Protein AF-W7E675-F1 (afdb_monomer_lite)

Foldseek 3Di:
DDDDDPPPPDDPPPDPDDPVRVVLVCVLPDPPDDPVVSVVSVVVVVVVVVVVVLVVLLVLLQPDDLVVLVPDALVVLCVQLVLQLVLLLLLCVLLVDPDDLPPDDPSSNVSVVNNVQHDDLLVDDPLLLLVSQSCSNSVNHDGHPVSSVVSCVSNSVCSVSSVSSLVSNLVVLCVDPRNVSSHPDPPPPPPDPPPDPDPDDDDDDDDDDDDDDDDDDDDDDD

Secondary structure (DSSP, 8-state):
------------TT-SS-HHHHHHHHHHH-TTS-HHHHHHHHHHHHHHHHHHHHHHHHHHHHT--HHHHHHS-HHHHHHHHHHHHHHHHHHHHHHH----GGG--HHHHHHGGGTTT---GGGS-HHHHHHHHHHHHTT-----HHHHHHHHHHHGGGHHHHHHHHHHHHHHHTT-TTTGGG-S--------------------------------------

pLDDT: mean 76.68, std 21.58, range [29.78, 96.69]

Sequence (222 aa):
MTSASPSMNFDFSRSDESMLTWAIKIVLAAPDIPPESCTRIQSKLNSISDAHQFATDVKIIQNIPLITVMQAGAWQLWTRIKKPLSTWEHAFMNSQRNWSKQNLSRSAREAIQHAKTSFDVTQLPAEQLDFLFLLAYAEIGPCSLERFTGLYRKCSQHSTTGAEVRNQVERYLAKDKFLCRLQRNQTHTEKRREGEEMCTVNEKEDSGDCRKYCSFHAMYKE

Organism: Bipolaris victoriae (strain FI3) (NCBI:txid930091)

Radius of gyration: 26.55 Å; chains: 1; bounding box: 92×51×57 Å

Structure (mmCIF, N/CA/C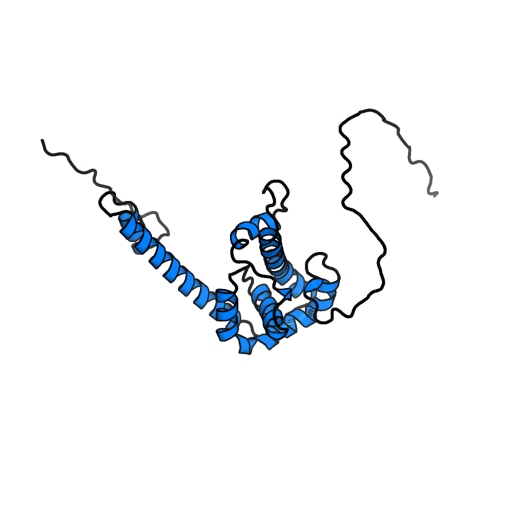/O backbone):
data_AF-W7E675-F1
#
_entry.id   AF-W7E675-F1
#
loop_
_atom_site.group_PDB
_atom_site.id
_atom_site.type_symbol
_atom_site.label_atom_id
_atom_site.label_alt_id
_atom_site.label_comp_id
_atom_site.label_asym_id
_atom_site.label_entity_id
_atom_site.label_seq_id
_atom_site.pdbx_PDB_ins_code
_atom_site.Cartn_x
_atom_site.Cartn_y
_atom_site.Cartn_z
_atom_site.occupancy
_atom_site.B_iso_or_equiv
_atom_site.auth_seq_id
_atom_site.auth_comp_id
_atom_site.auth_asym_id
_atom_site.auth_atom_id
_atom_site.pdbx_PDB_model_num
ATOM 1 N N . MET A 1 1 ? -37.730 33.391 37.002 1.00 36.75 1 MET A N 1
ATOM 2 C CA . MET A 1 1 ? -36.324 33.513 36.562 1.00 36.75 1 MET A CA 1
ATOM 3 C C . MET A 1 1 ? -36.149 32.641 35.331 1.00 36.75 1 MET A C 1
ATOM 5 O O . MET A 1 1 ? -36.139 31.428 35.457 1.00 36.75 1 MET A O 1
ATOM 9 N N . THR A 1 2 ? -36.133 33.240 34.145 1.00 38.78 2 THR A N 1
ATOM 10 C CA . THR A 1 2 ? -35.911 32.548 32.867 1.00 38.78 2 THR A CA 1
ATOM 11 C C . THR A 1 2 ? -34.417 32.557 32.566 1.00 38.78 2 THR A C 1
ATOM 13 O O . THR A 1 2 ? -33.859 33.611 32.265 1.00 38.78 2 THR A O 1
ATOM 16 N N . SER A 1 3 ? -33.753 31.407 32.692 1.00 43.78 3 SER A N 1
ATOM 17 C CA . SER A 1 3 ? -32.376 31.235 32.230 1.00 43.78 3 SER A CA 1
ATOM 18 C C . SER A 1 3 ? -32.377 31.213 30.703 1.00 43.78 3 SER A C 1
ATOM 20 O O . SER A 1 3 ? -32.881 30.267 30.099 1.00 43.78 3 SER A O 1
ATOM 22 N N . ALA A 1 4 ? -31.855 32.265 30.076 1.00 47.59 4 ALA A N 1
ATOM 23 C CA . ALA A 1 4 ? -31.609 32.260 28.643 1.00 47.59 4 ALA A CA 1
ATOM 24 C C . ALA A 1 4 ? -30.527 31.214 28.341 1.00 47.59 4 ALA A C 1
ATOM 26 O O . ALA A 1 4 ? -29.402 31.323 28.832 1.00 47.59 4 ALA A O 1
ATOM 27 N N . SER A 1 5 ? -30.878 30.191 27.562 1.00 47.47 5 SER A N 1
ATOM 28 C CA . SER A 1 5 ? -29.897 29.291 26.963 1.00 47.47 5 SER A CA 1
ATOM 29 C C . SER A 1 5 ? -28.925 30.120 26.117 1.00 47.47 5 SER A C 1
ATOM 31 O O . SER A 1 5 ? -29.378 31.002 25.381 1.00 47.47 5 SER A O 1
ATOM 33 N N . PRO A 1 6 ? -27.607 29.880 26.192 1.00 46.38 6 PRO A N 1
ATOM 34 C CA . PRO A 1 6 ? -26.663 30.586 25.340 1.00 46.38 6 PRO A CA 1
ATOM 35 C C . PRO A 1 6 ? -26.963 30.233 23.879 1.00 46.38 6 PRO A C 1
ATOM 37 O O . PRO A 1 6 ? -26.837 29.078 23.474 1.00 46.38 6 PRO A O 1
ATOM 40 N N . SER A 1 7 ? -27.389 31.217 23.083 1.00 48.41 7 SER A N 1
ATOM 41 C CA . SER A 1 7 ? -27.543 31.036 21.641 1.00 48.41 7 SER A CA 1
ATOM 42 C C . SER A 1 7 ? -26.150 30.909 21.025 1.00 48.41 7 SER A C 1
ATOM 44 O O . SER A 1 7 ? -25.431 31.902 20.894 1.00 48.41 7 SER A O 1
ATOM 46 N N . MET A 1 8 ? -25.745 29.693 20.660 1.00 52.03 8 MET A N 1
ATOM 47 C CA . MET A 1 8 ? -24.576 29.506 19.806 1.00 52.03 8 MET A CA 1
ATOM 48 C C . MET A 1 8 ? -24.933 29.985 18.395 1.00 52.03 8 MET A C 1
ATOM 50 O O . MET A 1 8 ? -25.558 29.264 17.621 1.00 52.03 8 MET A O 1
ATOM 54 N N . ASN A 1 9 ? -24.562 31.224 18.068 1.00 53.00 9 ASN A N 1
ATOM 55 C CA . ASN A 1 9 ? -24.576 31.701 16.689 1.00 53.00 9 ASN A CA 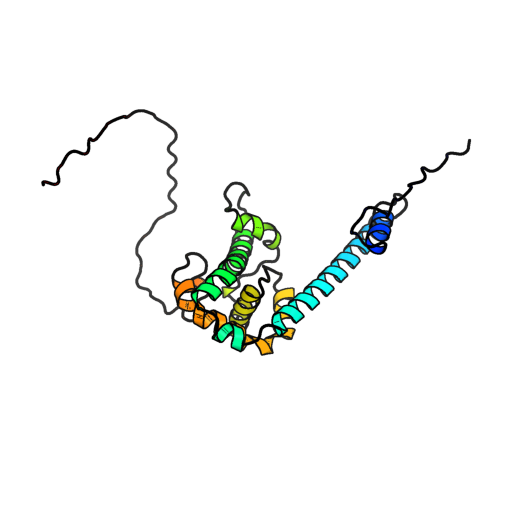1
ATOM 56 C C . ASN A 1 9 ? -23.412 31.038 15.947 1.00 53.00 9 ASN A C 1
ATOM 58 O O . ASN A 1 9 ? -22.256 31.414 16.131 1.00 53.00 9 ASN A O 1
ATOM 62 N N . PHE A 1 10 ? -23.723 30.029 15.136 1.00 55.91 10 PHE A N 1
ATOM 63 C CA . PHE A 1 10 ? -22.754 29.406 14.243 1.00 55.91 10 PHE A CA 1
ATOM 64 C C . PHE A 1 10 ? -22.619 30.262 12.981 1.00 55.91 10 PHE A C 1
ATOM 66 O O . PHE A 1 10 ? -23.540 30.349 12.172 1.00 55.91 10 PHE A O 1
ATOM 73 N N . ASP A 1 11 ? -21.474 30.928 12.837 1.00 55.81 11 ASP A N 1
ATOM 74 C CA . ASP A 1 11 ? -21.115 31.653 11.620 1.00 55.81 11 ASP A CA 1
ATOM 75 C C . ASP A 1 11 ? -20.509 30.677 10.598 1.00 55.81 11 ASP A C 1
ATOM 77 O O . ASP A 1 11 ? -19.367 30.233 10.727 1.00 55.81 11 ASP A O 1
ATOM 81 N N . PHE A 1 12 ? -21.301 30.326 9.583 1.00 55.06 12 PHE A N 1
ATOM 82 C CA . PHE A 1 12 ? -20.921 29.397 8.514 1.00 55.06 12 PHE A CA 1
ATOM 83 C C . PHE A 1 12 ? -20.158 30.067 7.361 1.00 55.06 12 PHE A C 1
ATOM 85 O O . PHE A 1 12 ? -19.797 29.398 6.397 1.00 55.06 12 PHE A O 1
ATOM 92 N N . SER A 1 13 ? -19.907 31.379 7.422 1.00 57.78 13 SER A N 1
ATOM 93 C CA . SER A 1 13 ? -19.378 32.142 6.282 1.00 57.78 13 SER A CA 1
ATOM 94 C C . SER A 1 13 ? -17.865 32.005 6.054 1.00 57.78 13 SER A C 1
ATOM 96 O O . SER A 1 13 ? -17.356 32.503 5.052 1.00 57.78 13 SER A O 1
ATOM 98 N N . ARG A 1 14 ? -17.133 31.340 6.963 1.00 52.31 14 ARG A N 1
ATOM 99 C CA . ARG A 1 14 ? -15.653 31.304 6.973 1.00 52.31 14 ARG A CA 1
ATOM 100 C C . ARG A 1 14 ? -15.016 29.909 7.027 1.00 52.31 14 ARG A C 1
ATOM 102 O O . ARG A 1 14 ? -13.816 29.811 7.264 1.00 52.31 14 ARG A O 1
ATOM 109 N N . SER A 1 15 ? -15.787 28.837 6.853 1.00 55.41 15 SER A N 1
ATOM 110 C CA . SER A 1 15 ? -15.285 27.465 6.992 1.00 55.41 15 SER A CA 1
ATOM 111 C C . SER A 1 15 ? -15.307 26.717 5.660 1.00 55.41 15 SER A C 1
ATOM 113 O O . SER A 1 15 ? -16.358 26.608 5.040 1.00 55.41 15 SER A O 1
ATOM 115 N N . ASP A 1 16 ? -14.168 26.133 5.272 1.00 57.81 16 ASP A N 1
ATOM 116 C CA . ASP A 1 16 ? -14.063 25.196 4.136 1.00 57.81 16 ASP A CA 1
ATOM 117 C C . ASP A 1 16 ? -14.750 23.838 4.415 1.00 57.81 16 ASP A C 1
ATOM 119 O O . ASP A 1 16 ? -14.723 22.922 3.591 1.00 57.81 16 ASP A O 1
ATOM 123 N N . GLU A 1 17 ? -15.351 23.664 5.596 1.00 62.38 17 GLU A N 1
ATOM 124 C CA . GLU A 1 17 ? -16.027 22.432 5.981 1.00 62.38 17 GLU A CA 1
ATOM 125 C C . GLU A 1 17 ? -17.499 22.442 5.559 1.00 62.38 17 GLU A C 1
ATOM 127 O O . GLU A 1 17 ? -18.222 23.422 5.732 1.00 62.38 17 GLU A O 1
ATOM 132 N N . SER A 1 18 ? -17.980 21.305 5.049 1.00 76.25 18 SER A N 1
ATOM 133 C CA . SER A 1 18 ? -19.379 21.165 4.638 1.00 76.25 18 SER A CA 1
ATOM 134 C C . SER A 1 18 ? -20.359 21.416 5.799 1.00 76.25 18 SER A C 1
ATOM 136 O O . SER A 1 18 ? -20.069 21.079 6.951 1.00 76.25 18 SER A O 1
ATOM 138 N N . MET A 1 19 ? -21.568 21.914 5.498 1.00 75.75 19 MET A N 1
ATOM 139 C CA . MET A 1 19 ? -22.663 22.039 6.483 1.00 75.75 19 MET A CA 1
ATOM 140 C C . MET A 1 19 ? -22.917 20.734 7.253 1.00 75.75 19 MET A C 1
ATOM 142 O O . MET A 1 19 ? -23.245 20.763 8.437 1.00 75.75 19 MET A O 1
ATOM 146 N N . LEU A 1 20 ? -22.739 19.586 6.594 1.00 75.38 20 LEU A N 1
ATOM 147 C CA . LEU A 1 20 ? -22.888 18.272 7.212 1.00 75.38 20 LEU A CA 1
ATOM 148 C C . LEU A 1 20 ? -21.793 18.007 8.258 1.00 75.38 20 LEU A C 1
ATOM 150 O O . LEU A 1 20 ? -22.098 17.529 9.349 1.00 75.38 20 LEU A O 1
ATOM 154 N N . THR A 1 21 ? -20.539 18.362 7.959 1.00 78.06 21 THR A N 1
ATOM 155 C CA . THR A 1 21 ? -19.408 18.264 8.899 1.00 78.06 21 THR A CA 1
ATOM 156 C C . THR A 1 21 ? -19.672 19.093 10.154 1.00 78.06 21 THR A C 1
ATOM 158 O O . THR A 1 21 ? -19.464 18.616 11.269 1.00 78.06 21 THR A O 1
ATOM 161 N N . TRP A 1 22 ? -20.191 20.309 9.983 1.00 76.56 22 TRP A N 1
ATOM 162 C CA . TRP A 1 22 ? -20.572 21.174 11.096 1.00 76.56 22 TRP A CA 1
ATOM 163 C C . TRP A 1 22 ? -21.718 20.607 11.924 1.00 76.56 22 TRP A C 1
ATOM 165 O O . TRP A 1 22 ? -21.598 20.522 13.144 1.00 76.56 22 TRP A O 1
ATOM 175 N N . ALA A 1 23 ? -22.801 20.172 11.280 1.00 78.69 23 ALA A N 1
ATOM 176 C CA . ALA A 1 23 ? -23.942 19.580 11.972 1.00 78.69 23 ALA A CA 1
ATOM 177 C C . ALA A 1 23 ? -23.518 18.373 12.825 1.00 78.69 23 ALA A C 1
ATOM 179 O O . ALA A 1 23 ? -23.920 18.252 13.979 1.00 78.69 23 ALA A O 1
ATOM 180 N N . ILE A 1 24 ? -22.632 17.528 12.293 1.00 80.38 24 ILE A N 1
ATOM 181 C CA . ILE A 1 24 ? -22.043 16.404 13.024 1.00 80.38 24 ILE A CA 1
ATOM 182 C C . ILE A 1 24 ? -21.248 16.884 14.241 1.00 80.38 24 ILE A C 1
ATOM 184 O O . ILE A 1 24 ? -21.443 16.356 15.333 1.00 80.38 24 ILE A O 1
ATOM 188 N N . LYS A 1 25 ? -20.369 17.881 14.085 1.00 79.19 25 LYS A N 1
ATOM 189 C CA . LYS A 1 25 ? -19.573 18.418 15.202 1.00 79.19 25 LYS A CA 1
ATOM 190 C C . LYS A 1 25 ? -20.454 18.994 16.309 1.00 79.19 25 LYS A C 1
ATOM 192 O O . LYS A 1 25 ? -20.163 18.774 17.478 1.00 79.19 25 LYS A O 1
ATOM 197 N N . ILE A 1 26 ? -21.538 19.679 15.946 1.00 80.06 26 ILE A N 1
ATOM 198 C CA . ILE A 1 26 ? -22.507 20.239 16.897 1.00 80.06 26 ILE A CA 1
ATOM 199 C C . ILE A 1 26 ? -23.208 19.120 17.668 1.00 80.06 26 ILE A C 1
ATOM 201 O O . ILE A 1 26 ? -23.268 19.173 18.892 1.00 80.06 26 ILE A O 1
ATOM 205 N N . VAL A 1 27 ? -23.681 18.083 16.971 1.00 81.44 27 VAL A N 1
ATOM 206 C CA . VAL A 1 27 ? -24.299 16.906 17.601 1.00 81.44 27 VAL A CA 1
ATOM 207 C C . VAL A 1 27 ? -23.308 16.215 18.542 1.00 81.44 27 VAL A C 1
ATOM 209 O O . VAL A 1 27 ? -23.651 15.904 19.674 1.00 81.44 27 VAL A O 1
ATOM 212 N N . LEU A 1 28 ? -22.057 16.024 18.128 1.00 78.50 28 LEU A N 1
ATOM 213 C CA . LEU A 1 28 ? -21.041 15.379 18.966 1.00 78.50 28 LEU A CA 1
ATOM 214 C C . LEU A 1 28 ? -20.613 16.223 20.179 1.00 78.50 28 LEU A C 1
ATOM 216 O O . LEU A 1 28 ? -20.128 15.660 21.158 1.00 78.50 28 LEU A O 1
ATOM 220 N N . ALA A 1 29 ? -20.782 17.545 20.120 1.00 78.56 29 ALA A N 1
ATOM 221 C CA . ALA A 1 29 ? -20.473 18.475 21.205 1.00 78.56 29 ALA A CA 1
ATOM 222 C C . ALA A 1 29 ? -21.677 18.781 22.116 1.00 78.56 29 ALA A C 1
ATOM 224 O O . ALA A 1 29 ? -21.516 19.487 23.113 1.00 78.56 29 ALA A O 1
ATOM 225 N N . ALA A 1 30 ? -22.874 18.286 21.784 1.00 82.19 30 ALA A N 1
ATOM 226 C CA . ALA A 1 30 ? -24.080 18.557 22.552 1.00 82.19 30 ALA A CA 1
ATOM 227 C C . ALA A 1 30 ? -24.031 17.831 23.914 1.00 82.19 30 ALA A C 1
ATOM 229 O O . ALA A 1 30 ? -23.882 16.607 23.945 1.00 82.19 30 ALA A O 1
ATOM 230 N N . PRO A 1 31 ? -24.191 18.549 25.043 1.00 78.81 31 PRO A N 1
ATOM 231 C CA . PRO A 1 31 ? -24.081 17.970 26.385 1.00 78.81 31 PRO A CA 1
ATOM 232 C C . PRO A 1 31 ? -25.225 17.004 26.724 1.00 78.81 31 PRO A C 1
ATOM 234 O O . PRO A 1 31 ? -25.075 16.157 27.601 1.00 78.81 31 PRO A O 1
ATOM 237 N N . ASP A 1 32 ? -26.348 17.112 26.014 1.00 85.38 32 ASP A N 1
ATOM 238 C CA . ASP A 1 32 ? -27.567 16.340 26.272 1.00 85.38 32 ASP A CA 1
ATOM 239 C C . ASP A 1 32 ? -27.559 14.959 25.594 1.00 85.38 32 ASP A C 1
ATOM 241 O O . ASP A 1 32 ? -28.456 14.143 25.817 1.00 85.38 32 ASP A O 1
ATOM 245 N N . ILE A 1 33 ? -26.565 14.677 24.743 1.00 78.38 33 ILE A N 1
ATOM 246 C CA . ILE A 1 33 ? -26.464 13.402 24.031 1.00 78.38 33 ILE A CA 1
ATOM 247 C C . ILE A 1 33 ? -25.616 12.422 24.851 1.00 78.38 33 ILE A C 1
ATOM 249 O O . ILE A 1 33 ? -24.479 12.738 25.207 1.00 78.38 33 ILE A O 1
ATOM 253 N N . PRO A 1 34 ? -26.117 11.199 25.119 1.00 86.69 34 PRO A N 1
ATOM 254 C CA . PRO A 1 34 ? -25.350 10.195 25.842 1.00 86.69 34 PRO A CA 1
ATOM 255 C C . PRO A 1 34 ? -24.000 9.901 25.161 1.00 86.69 34 PRO A C 1
ATOM 257 O O . PRO A 1 34 ? -23.969 9.702 23.940 1.00 86.69 34 PRO A O 1
ATOM 260 N N . PRO A 1 35 ? -22.896 9.764 25.921 1.00 84.31 35 PRO A N 1
ATOM 261 C CA . PRO A 1 35 ? -21.567 9.479 25.368 1.00 84.31 35 PRO A CA 1
ATOM 262 C C . PRO A 1 35 ? -21.515 8.234 24.471 1.00 84.31 35 PRO A C 1
ATOM 264 O O . PRO A 1 35 ? -20.771 8.191 23.488 1.00 84.31 35 PRO A O 1
ATOM 267 N N . GLU A 1 36 ? -22.334 7.224 24.768 1.00 87.69 36 GLU A N 1
ATOM 268 C CA . GLU A 1 36 ? -22.462 6.016 23.948 1.00 87.69 36 GLU A CA 1
ATOM 269 C C . GLU A 1 36 ? -22.996 6.321 22.542 1.00 87.69 36 GLU A C 1
ATOM 271 O O . GLU A 1 36 ? -22.486 5.790 21.553 1.00 87.69 36 GLU A O 1
ATOM 276 N N . SER A 1 37 ? -23.983 7.213 22.434 1.00 86.19 37 SER A N 1
ATOM 277 C CA . SER A 1 37 ? -24.547 7.654 21.156 1.00 86.19 37 SER A CA 1
ATOM 278 C C . SER A 1 37 ? -23.519 8.443 20.348 1.00 86.19 37 SER A C 1
ATOM 280 O O . SER A 1 37 ? -23.331 8.151 19.166 1.00 86.19 37 SER A O 1
ATOM 282 N N . CYS A 1 38 ? -22.780 9.360 20.983 1.00 83.81 38 CYS A N 1
ATOM 283 C CA . CYS A 1 38 ? -21.680 10.084 20.334 1.00 83.81 38 CYS A CA 1
ATOM 284 C C . CYS A 1 38 ? -20.591 9.127 19.828 1.00 83.81 38 CYS A C 1
ATOM 286 O O . CYS A 1 38 ? -20.138 9.244 18.689 1.00 83.81 38 CYS A O 1
ATOM 288 N N . THR A 1 39 ? -20.227 8.119 20.625 1.00 86.44 39 THR A N 1
ATOM 289 C CA . THR A 1 39 ? -19.236 7.099 20.243 1.00 86.44 39 THR A CA 1
ATOM 290 C C . THR A 1 39 ? -19.707 6.273 19.043 1.00 86.44 39 THR A C 1
ATOM 292 O O . THR A 1 39 ? -18.931 6.024 18.118 1.00 86.44 39 THR A O 1
ATOM 295 N N . ARG A 1 40 ? -20.987 5.878 19.004 1.00 88.06 40 ARG A N 1
ATOM 296 C CA . ARG A 1 40 ? -21.579 5.154 17.864 1.00 88.06 40 ARG A CA 1
ATOM 297 C C . ARG A 1 40 ? -21.600 6.000 16.594 1.00 88.06 40 ARG A C 1
ATOM 299 O O . ARG A 1 40 ? -21.250 5.488 15.531 1.00 88.06 40 ARG A O 1
ATOM 306 N N . ILE A 1 41 ? -21.970 7.277 16.696 1.00 86.31 41 ILE A N 1
ATOM 307 C CA . ILE A 1 41 ? -21.947 8.213 15.563 1.00 86.31 41 ILE A CA 1
ATOM 308 C C . ILE A 1 41 ? -20.516 8.353 15.039 1.00 86.31 41 ILE A C 1
ATOM 310 O O . ILE A 1 41 ? -20.286 8.157 13.847 1.00 86.31 41 ILE A O 1
ATOM 314 N N . GLN A 1 42 ? -19.541 8.589 15.920 1.00 86.25 42 GLN A N 1
ATOM 315 C CA . GLN A 1 42 ? -18.134 8.701 15.534 1.00 86.25 42 GLN A CA 1
ATOM 316 C C . GLN A 1 42 ? -17.617 7.417 14.871 1.00 86.25 42 GLN A C 1
ATOM 318 O O . GLN A 1 42 ? -16.960 7.473 13.834 1.00 86.25 42 GLN A O 1
ATOM 323 N N . SER A 1 43 ? -17.955 6.251 15.425 1.00 87.12 43 SER A N 1
ATOM 324 C CA . SER A 1 43 ? -17.608 4.954 14.839 1.00 87.12 43 SER A CA 1
ATOM 325 C C . SER A 1 43 ? -18.200 4.787 13.437 1.00 87.12 43 SER A C 1
ATOM 327 O O . SER A 1 43 ? -17.496 4.371 12.514 1.00 87.12 43 SER A O 1
ATOM 329 N N . LYS A 1 44 ? -19.467 5.175 13.235 1.00 88.62 44 LYS A N 1
ATOM 330 C CA . LYS A 1 44 ? -20.116 5.100 11.923 1.00 88.62 44 LYS A CA 1
ATOM 331 C C . LYS A 1 44 ? -19.478 6.050 10.910 1.00 88.62 44 LYS A C 1
ATOM 333 O O . LYS A 1 44 ? -19.294 5.658 9.759 1.00 88.62 44 LYS A O 1
ATOM 338 N N . LEU A 1 45 ? -19.115 7.259 11.329 1.00 87.44 45 LEU A N 1
ATOM 339 C CA . LEU A 1 45 ? -18.422 8.232 10.483 1.00 87.44 45 LEU A CA 1
ATOM 340 C C . LEU A 1 45 ? -17.037 7.741 10.070 1.00 87.44 45 LEU A C 1
ATOM 342 O O . LEU A 1 45 ? -16.703 7.808 8.890 1.00 87.44 45 LEU A O 1
ATOM 346 N N . ASN A 1 46 ? -16.274 7.176 11.007 1.00 87.38 46 ASN A N 1
ATOM 347 C CA . ASN A 1 46 ? -14.984 6.562 10.704 1.00 87.38 46 ASN A CA 1
ATOM 348 C C . ASN A 1 46 ? -15.155 5.421 9.688 1.00 87.38 46 ASN A C 1
ATOM 350 O O . ASN A 1 46 ? -14.457 5.397 8.684 1.00 87.38 46 ASN A O 1
ATOM 354 N N . SER A 1 47 ? -16.158 4.553 9.871 1.00 88.25 47 SER A N 1
ATOM 355 C CA . SER A 1 47 ? -16.465 3.468 8.926 1.00 88.25 47 SER A CA 1
ATOM 356 C C . SER A 1 47 ? -16.807 3.970 7.515 1.00 88.25 47 SER A C 1
ATOM 358 O O . SER A 1 47 ? -16.377 3.370 6.529 1.00 88.25 47 SER A O 1
ATOM 360 N N . ILE A 1 48 ? -17.561 5.067 7.396 1.00 87.44 48 ILE A N 1
ATOM 361 C CA . ILE A 1 48 ? -17.881 5.687 6.100 1.00 87.44 48 ILE A CA 1
ATOM 362 C C . ILE A 1 48 ? -16.618 6.279 5.463 1.00 87.44 48 ILE A C 1
ATOM 364 O O . ILE A 1 48 ? -16.370 6.061 4.277 1.00 87.44 48 ILE A O 1
ATOM 368 N N . SER A 1 49 ? -15.808 6.988 6.250 1.00 88.38 49 SER A N 1
ATOM 369 C CA . SER A 1 49 ? -14.528 7.548 5.805 1.00 88.38 49 SER A CA 1
ATOM 370 C C . SER A 1 49 ? -13.590 6.454 5.287 1.00 88.38 49 SER A C 1
ATOM 372 O O . SER A 1 49 ? -13.073 6.552 4.173 1.00 88.38 49 SER A O 1
ATOM 374 N N . ASP A 1 50 ? -13.456 5.355 6.032 1.00 87.69 50 ASP A N 1
ATOM 375 C CA . ASP A 1 50 ? -12.641 4.202 5.648 1.00 87.69 50 ASP A CA 1
ATOM 376 C C . ASP A 1 50 ? -13.134 3.566 4.342 1.00 87.69 50 ASP A C 1
ATOM 378 O O . ASP A 1 50 ? -12.326 3.236 3.471 1.00 87.69 50 ASP A O 1
ATOM 382 N N . ALA A 1 51 ? -14.453 3.440 4.162 1.00 89.38 51 ALA A N 1
ATOM 383 C CA . ALA A 1 51 ? -15.044 2.917 2.931 1.00 89.38 51 ALA A CA 1
ATOM 384 C C . ALA A 1 51 ? -14.788 3.835 1.723 1.00 89.38 51 ALA A C 1
ATOM 386 O O . ALA A 1 51 ? -14.473 3.346 0.634 1.00 89.38 51 ALA A O 1
ATOM 387 N N . HIS A 1 52 ? -14.885 5.155 1.905 1.00 89.69 52 HIS A N 1
ATOM 388 C CA . HIS A 1 52 ? -14.555 6.124 0.861 1.00 89.69 52 HIS A CA 1
ATOM 389 C C . HIS A 1 52 ? -13.075 6.084 0.498 1.00 89.69 52 HIS A C 1
ATOM 391 O O . HIS A 1 52 ? -12.753 6.021 -0.688 1.00 89.69 52 HIS A O 1
ATOM 397 N N . GLN A 1 53 ? -12.181 6.063 1.488 1.00 91.00 53 GLN A N 1
ATOM 398 C CA . GLN A 1 53 ? -10.749 5.957 1.229 1.00 91.00 53 GLN A CA 1
ATOM 399 C C . GLN A 1 53 ? -10.427 4.653 0.496 1.00 91.00 53 GLN A C 1
ATOM 401 O O . GLN A 1 53 ? -9.708 4.671 -0.496 1.00 91.00 53 GLN A O 1
ATOM 406 N N . PHE A 1 54 ? -11.013 3.534 0.920 1.00 93.25 54 PHE A N 1
ATOM 407 C CA . PHE A 1 54 ? -10.837 2.251 0.249 1.00 93.25 54 PHE A CA 1
ATOM 408 C C . PHE A 1 54 ? -11.308 2.293 -1.214 1.00 93.25 54 PHE A C 1
ATOM 410 O O . PHE A 1 54 ? -10.626 1.786 -2.102 1.00 93.25 54 PHE A O 1
ATOM 417 N N . ALA A 1 55 ? -12.454 2.917 -1.498 1.00 93.75 55 ALA A N 1
ATOM 418 C CA . ALA A 1 55 ? -12.937 3.087 -2.868 1.00 93.75 55 ALA A CA 1
ATOM 419 C C . ALA A 1 55 ? -12.010 3.983 -3.709 1.00 93.75 55 ALA A C 1
ATOM 421 O O . ALA A 1 55 ? -11.796 3.706 -4.891 1.00 93.75 55 ALA A O 1
ATOM 422 N N . THR A 1 56 ? -11.451 5.033 -3.109 1.00 95.25 56 THR A N 1
ATOM 423 C CA . THR A 1 56 ? -10.465 5.916 -3.746 1.00 95.25 56 THR A CA 1
ATOM 424 C C . THR A 1 56 ? -9.178 5.165 -4.072 1.00 95.25 56 THR A C 1
ATOM 426 O O . THR A 1 56 ? -8.733 5.217 -5.216 1.00 95.25 56 THR A O 1
ATOM 429 N N . ASP A 1 57 ? -8.633 4.401 -3.125 1.00 95.50 57 ASP A N 1
ATOM 430 C CA . ASP A 1 57 ? -7.426 3.590 -3.323 1.00 95.50 57 ASP A CA 1
ATOM 431 C C . ASP A 1 57 ? -7.609 2.600 -4.480 1.00 95.50 57 ASP A C 1
ATOM 433 O O . ASP A 1 57 ? -6.757 2.504 -5.360 1.00 95.50 57 ASP A O 1
ATOM 437 N N . VAL A 1 58 ? -8.755 1.910 -4.530 1.00 96.19 58 VAL A N 1
ATOM 438 C CA . VAL A 1 58 ? -9.090 0.992 -5.631 1.00 96.19 58 VAL A CA 1
ATOM 439 C C . VAL A 1 58 ? -9.053 1.716 -6.976 1.00 96.19 58 VAL A C 1
ATOM 441 O O . VAL A 1 58 ? -8.419 1.226 -7.908 1.00 96.19 58 VAL A O 1
ATOM 444 N N . LYS A 1 59 ? -9.678 2.895 -7.078 1.00 95.81 59 LYS A N 1
ATOM 445 C CA . LYS A 1 59 ? -9.671 3.685 -8.318 1.00 95.81 59 LYS A CA 1
ATOM 446 C C . LYS A 1 59 ? -8.263 4.120 -8.712 1.00 95.81 59 LYS A C 1
ATOM 448 O O . LYS A 1 59 ? -7.915 4.021 -9.883 1.00 95.81 59 LYS A O 1
ATOM 453 N N . ILE A 1 60 ? -7.457 4.587 -7.757 1.00 95.25 60 ILE A N 1
ATOM 454 C CA . ILE A 1 60 ? -6.065 4.981 -8.011 1.00 95.25 60 ILE A CA 1
ATOM 455 C C . ILE A 1 60 ? -5.292 3.795 -8.588 1.00 95.25 60 ILE A C 1
ATOM 457 O O . ILE A 1 60 ? -4.660 3.940 -9.629 1.00 95.25 60 ILE A O 1
ATOM 461 N N . ILE A 1 61 ? -5.392 2.620 -7.959 1.00 95.19 61 ILE A N 1
ATOM 462 C CA . ILE A 1 61 ? -4.679 1.412 -8.389 1.00 95.19 61 ILE A CA 1
ATOM 463 C C . ILE A 1 61 ? -5.104 0.989 -9.800 1.00 95.19 61 ILE A C 1
ATOM 465 O O . ILE A 1 61 ? -4.255 0.723 -10.649 1.00 95.19 61 ILE A O 1
ATOM 469 N N . GLN A 1 62 ? -6.412 0.953 -10.061 1.00 93.56 62 GLN A N 1
ATOM 470 C CA . GLN A 1 62 ? -6.966 0.540 -11.354 1.00 93.56 62 GLN A CA 1
ATOM 471 C C . GLN A 1 62 ? -6.574 1.480 -12.500 1.00 93.56 62 GLN A C 1
ATOM 473 O O . GLN A 1 62 ? -6.463 1.046 -13.645 1.00 93.56 62 GLN A O 1
ATOM 478 N N . ASN A 1 63 ? -6.324 2.752 -12.189 1.00 93.69 63 ASN A N 1
ATOM 479 C CA . ASN A 1 63 ? -5.940 3.770 -13.159 1.00 93.69 63 ASN A CA 1
ATOM 480 C C . ASN A 1 63 ? -4.434 3.817 -13.449 1.00 93.69 63 ASN A C 1
ATOM 482 O O . ASN A 1 63 ? -4.015 4.690 -14.203 1.00 93.69 63 ASN A O 1
ATOM 486 N N . ILE A 1 64 ? -3.611 2.928 -12.878 1.00 93.44 64 ILE A N 1
ATOM 487 C CA . ILE A 1 64 ? -2.181 2.843 -13.207 1.00 93.44 64 ILE A CA 1
ATOM 488 C C . ILE A 1 64 ? -2.008 1.923 -14.421 1.00 93.44 64 ILE A C 1
ATOM 490 O O . ILE A 1 64 ? -2.120 0.698 -14.289 1.00 93.44 64 ILE A O 1
ATOM 494 N N . PRO A 1 65 ? -1.700 2.463 -15.612 1.00 91.44 65 PRO A N 1
ATOM 495 C CA . PRO A 1 65 ? -1.543 1.634 -16.789 1.00 91.44 65 PRO A CA 1
ATOM 496 C C . PRO A 1 65 ? -0.128 1.041 -16.821 1.00 91.44 65 PRO A C 1
ATOM 498 O O . PRO A 1 65 ? 0.864 1.725 -16.555 1.00 91.44 65 PRO A O 1
ATOM 501 N N . LEU A 1 66 ? -0.031 -0.234 -17.205 1.00 92.81 66 LEU A N 1
ATOM 502 C CA . LEU A 1 66 ? 1.242 -0.955 -17.306 1.00 92.81 66 LEU A CA 1
ATOM 503 C C . LEU A 1 66 ? 2.262 -0.211 -18.184 1.00 92.81 66 LEU A C 1
ATOM 505 O O . LEU A 1 66 ? 3.431 -0.106 -17.824 1.00 92.81 66 LEU A O 1
ATOM 509 N N . ILE A 1 67 ? 1.804 0.365 -19.299 1.00 92.44 67 ILE A N 1
ATOM 510 C CA . ILE A 1 67 ? 2.666 1.075 -20.251 1.00 92.44 67 ILE A CA 1
ATOM 511 C C . ILE A 1 67 ? 3.416 2.253 -19.613 1.00 92.44 67 ILE A C 1
ATOM 513 O O . ILE A 1 67 ? 4.586 2.465 -19.921 1.00 92.44 67 ILE A O 1
ATOM 517 N N . THR A 1 68 ? 2.792 2.973 -18.673 1.00 91.31 68 THR A N 1
ATOM 518 C CA . THR A 1 68 ? 3.437 4.094 -17.971 1.00 91.31 68 THR A CA 1
ATOM 519 C C . THR A 1 68 ? 4.571 3.608 -17.077 1.00 91.31 68 THR A C 1
ATOM 521 O O . THR A 1 68 ? 5.592 4.280 -16.967 1.00 91.31 68 THR A O 1
ATOM 524 N N . VAL A 1 69 ? 4.426 2.432 -16.462 1.00 92.50 69 VAL A N 1
ATOM 525 C CA . VAL A 1 69 ? 5.501 1.820 -15.671 1.00 92.50 69 VAL A CA 1
ATOM 526 C C . VAL A 1 69 ? 6.625 1.327 -16.580 1.00 92.50 69 VAL A C 1
ATOM 528 O O . VAL A 1 69 ? 7.787 1.605 -16.305 1.00 92.50 69 VAL A O 1
ATOM 531 N N . MET A 1 70 ? 6.297 0.661 -17.689 1.00 91.62 70 MET A N 1
ATOM 532 C CA . MET A 1 70 ? 7.294 0.166 -18.650 1.00 91.62 70 MET A CA 1
ATOM 533 C C . MET A 1 70 ? 8.150 1.287 -19.254 1.00 91.62 70 MET A C 1
ATOM 535 O O . MET A 1 70 ? 9.324 1.081 -19.544 1.00 91.62 70 MET A O 1
ATOM 539 N N . GLN A 1 71 ? 7.565 2.469 -19.451 1.00 92.81 71 GLN A N 1
ATOM 540 C CA . GLN A 1 71 ? 8.256 3.635 -20.008 1.00 92.81 71 GLN A CA 1
ATOM 541 C C . GLN A 1 71 ? 8.998 4.468 -18.954 1.00 92.81 71 GLN A C 1
ATOM 543 O O . GLN A 1 71 ? 9.818 5.316 -19.312 1.00 92.81 71 GLN A O 1
ATOM 548 N N . ALA A 1 72 ? 8.720 4.263 -17.665 1.00 91.44 72 ALA A N 1
ATOM 549 C CA . ALA A 1 72 ? 9.377 5.002 -16.599 1.00 91.44 72 ALA A CA 1
ATOM 550 C C . ALA A 1 72 ? 10.834 4.551 -16.434 1.00 91.44 72 ALA A C 1
ATOM 552 O O . ALA A 1 72 ? 11.168 3.374 -16.536 1.00 91.44 72 ALA A O 1
ATOM 553 N N . GLY A 1 73 ? 11.730 5.488 -16.122 1.00 91.44 73 GLY A N 1
ATOM 554 C CA . GLY A 1 73 ? 13.108 5.127 -15.805 1.00 91.44 73 GLY A CA 1
ATOM 555 C C . GLY A 1 73 ? 13.193 4.397 -14.462 1.00 91.44 73 GLY A C 1
ATOM 556 O O . GLY A 1 73 ? 12.646 4.869 -13.465 1.00 91.44 73 GLY A O 1
ATOM 557 N N . ALA A 1 74 ? 13.972 3.313 -14.385 1.00 94.44 74 ALA A N 1
ATOM 558 C CA . ALA A 1 74 ? 14.140 2.522 -13.157 1.00 94.44 74 ALA A CA 1
ATOM 559 C C . ALA A 1 74 ? 14.529 3.358 -11.917 1.00 94.44 74 ALA A C 1
ATOM 561 O O . ALA A 1 74 ? 14.083 3.080 -10.805 1.00 94.44 74 ALA A O 1
ATOM 562 N N . TRP A 1 75 ? 15.348 4.405 -12.091 1.00 94.06 75 TRP A N 1
ATOM 563 C CA . TRP A 1 75 ? 15.683 5.332 -11.002 1.00 94.06 75 TRP A CA 1
ATOM 564 C C . TRP A 1 75 ? 14.472 6.143 -10.524 1.00 94.06 75 TRP A C 1
ATOM 566 O O . TRP A 1 75 ? 14.271 6.283 -9.322 1.00 94.06 75 TRP A O 1
ATOM 576 N N . GLN A 1 76 ? 13.657 6.649 -11.452 1.00 94.88 76 GLN A N 1
ATOM 577 C CA . GLN A 1 76 ? 12.456 7.421 -11.128 1.00 94.88 76 GLN A CA 1
ATOM 578 C C . GLN A 1 76 ? 11.442 6.547 -10.384 1.00 94.88 76 GLN A C 1
ATOM 580 O O . GLN A 1 76 ? 10.933 6.952 -9.336 1.00 94.88 76 GLN A O 1
ATOM 585 N N . LEU A 1 77 ? 11.223 5.319 -10.870 1.00 95.50 77 LEU A N 1
ATOM 586 C CA . LEU A 1 77 ? 10.406 4.323 -10.176 1.00 95.50 77 LEU A CA 1
ATOM 587 C C . LEU A 1 77 ? 10.917 4.091 -8.758 1.00 95.50 77 LEU A C 1
ATOM 589 O O . LEU A 1 77 ? 10.149 4.210 -7.806 1.00 95.50 77 LEU A O 1
ATOM 593 N N . TRP A 1 78 ? 12.220 3.844 -8.605 1.00 96.69 78 TRP A N 1
ATOM 594 C CA . TRP A 1 78 ? 12.831 3.637 -7.298 1.00 96.69 78 TRP A CA 1
ATOM 595 C C . TRP A 1 78 ? 12.604 4.815 -6.348 1.00 96.69 78 TRP A C 1
ATOM 597 O O . TRP A 1 78 ? 12.154 4.614 -5.221 1.00 96.69 78 TRP A O 1
ATOM 607 N N . THR A 1 79 ? 12.859 6.050 -6.792 1.00 94.88 79 THR A N 1
ATOM 608 C CA . THR A 1 79 ? 12.664 7.241 -5.949 1.00 94.88 79 THR A CA 1
ATOM 609 C C . THR A 1 79 ? 11.221 7.412 -5.486 1.00 94.88 79 THR A C 1
ATOM 611 O O . THR A 1 79 ? 11.000 7.878 -4.369 1.00 94.88 79 THR A O 1
ATOM 614 N N . ARG A 1 80 ? 10.253 6.986 -6.304 1.00 94.50 80 ARG A N 1
ATOM 615 C CA . ARG A 1 80 ? 8.827 7.043 -5.982 1.00 94.50 80 ARG A CA 1
ATOM 616 C C . ARG A 1 80 ? 8.435 5.994 -4.944 1.00 94.50 80 ARG A C 1
ATOM 618 O O . ARG A 1 80 ? 7.804 6.323 -3.947 1.00 94.50 80 ARG A O 1
ATOM 625 N N . ILE A 1 81 ? 8.846 4.741 -5.140 1.00 95.81 81 ILE A N 1
ATOM 626 C CA . ILE A 1 81 ? 8.391 3.626 -4.295 1.00 95.81 81 ILE A CA 1
ATOM 627 C C . ILE A 1 81 ? 9.204 3.446 -3.011 1.00 95.81 81 ILE A C 1
ATOM 629 O O . ILE A 1 81 ? 8.713 2.832 -2.063 1.00 95.81 81 ILE A O 1
ATOM 633 N N . LYS A 1 82 ? 10.440 3.965 -2.954 1.00 94.81 82 LYS A N 1
ATOM 634 C CA . LYS A 1 82 ? 11.351 3.743 -1.824 1.00 94.81 82 LYS A CA 1
ATOM 635 C C . LYS A 1 82 ? 10.728 4.181 -0.505 1.00 94.81 82 LYS A C 1
ATOM 637 O O . LYS A 1 82 ? 10.725 3.408 0.448 1.00 94.81 82 LYS A O 1
ATOM 642 N N . LYS A 1 83 ? 10.210 5.414 -0.441 1.00 92.00 83 LYS A N 1
ATOM 643 C CA . LYS A 1 83 ? 9.639 5.954 0.799 1.00 92.00 83 LYS A CA 1
ATOM 644 C C . LYS A 1 83 ? 8.438 5.113 1.264 1.00 92.00 83 LYS A C 1
ATOM 646 O O . LYS A 1 83 ? 8.517 4.635 2.393 1.00 92.00 83 LYS A O 1
ATOM 651 N N . PRO A 1 84 ? 7.398 4.864 0.440 1.00 93.19 84 PRO A N 1
ATOM 652 C CA . PRO A 1 84 ? 6.290 3.991 0.824 1.00 93.19 84 PRO A CA 1
ATOM 653 C C . PRO A 1 84 ? 6.742 2.619 1.338 1.00 93.19 84 PRO A C 1
ATOM 655 O O . PRO A 1 84 ? 6.353 2.234 2.439 1.00 93.19 84 PRO A O 1
ATOM 658 N N . LEU A 1 85 ? 7.617 1.913 0.611 1.00 94.25 85 LEU A N 1
ATOM 659 C CA . LEU A 1 85 ? 8.114 0.593 1.025 1.00 94.25 85 LEU A CA 1
ATOM 660 C C . LEU A 1 85 ? 8.876 0.647 2.356 1.00 94.25 85 LEU A C 1
ATOM 662 O O . LEU A 1 85 ? 8.659 -0.190 3.230 1.00 94.25 85 LEU A O 1
ATOM 666 N N . SER A 1 86 ? 9.734 1.652 2.557 1.00 92.06 86 SER A N 1
ATOM 667 C CA . SER A 1 86 ? 10.423 1.841 3.839 1.00 92.06 86 SER A CA 1
ATOM 668 C C . SER A 1 86 ? 9.444 2.124 4.979 1.00 92.06 86 SER A C 1
ATOM 670 O O . SER A 1 86 ? 9.667 1.668 6.097 1.00 92.06 86 SER A O 1
ATOM 672 N N . THR A 1 87 ? 8.349 2.845 4.726 1.00 91.06 87 THR A N 1
ATOM 673 C CA . THR A 1 87 ? 7.309 3.090 5.735 1.00 91.06 87 THR A CA 1
ATOM 674 C C . THR A 1 87 ? 6.598 1.793 6.134 1.00 91.06 87 THR A C 1
ATOM 676 O O . THR A 1 87 ? 6.331 1.608 7.320 1.00 91.06 87 THR A O 1
ATOM 679 N N . TRP A 1 88 ? 6.348 0.877 5.191 1.00 92.00 88 TRP A N 1
ATOM 680 C CA . TRP A 1 88 ? 5.821 -0.468 5.478 1.00 92.00 88 TRP A CA 1
ATOM 681 C C . TRP A 1 88 ? 6.758 -1.270 6.386 1.00 92.00 88 TRP A C 1
ATOM 683 O O . TRP A 1 88 ? 6.331 -1.738 7.444 1.00 92.00 88 TRP A O 1
ATOM 693 N N . GLU A 1 89 ? 8.046 -1.346 6.045 1.00 90.38 89 GLU A N 1
ATOM 694 C CA . GLU A 1 89 ? 9.046 -2.029 6.877 1.00 90.38 89 GLU A CA 1
ATOM 695 C C . GLU A 1 89 ? 9.181 -1.393 8.265 1.00 90.38 89 GLU A C 1
ATOM 697 O O . GLU A 1 89 ? 9.193 -2.092 9.275 1.00 90.38 89 GLU A O 1
ATOM 702 N N . HIS A 1 90 ? 9.229 -0.061 8.355 1.00 89.12 90 HIS A N 1
ATOM 703 C CA . HIS A 1 90 ? 9.311 0.623 9.645 1.00 89.12 90 HIS A CA 1
ATOM 704 C C . HIS A 1 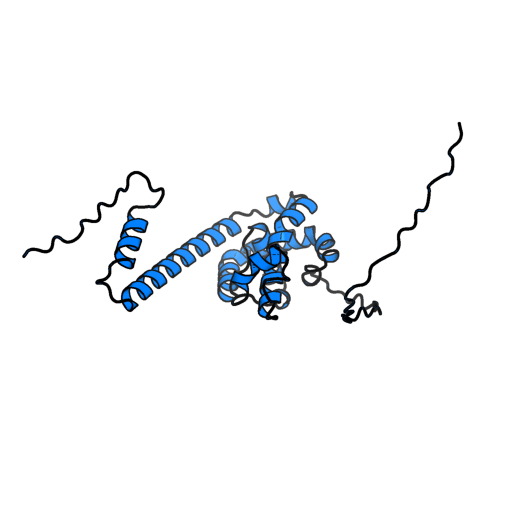90 ? 8.061 0.414 10.504 1.00 89.12 90 HIS A C 1
ATOM 706 O O . HIS A 1 90 ? 8.189 0.250 11.718 1.00 89.12 90 HIS A O 1
ATOM 712 N N . ALA A 1 91 ? 6.866 0.386 9.907 1.00 88.81 91 ALA A N 1
ATOM 713 C CA . ALA A 1 91 ? 5.636 0.084 10.632 1.00 88.81 91 ALA A CA 1
ATOM 714 C C . ALA A 1 91 ? 5.681 -1.332 11.224 1.00 88.81 91 ALA A C 1
ATOM 716 O O . ALA A 1 91 ? 5.273 -1.528 12.368 1.00 88.81 91 ALA A O 1
ATOM 717 N N . PHE A 1 92 ? 6.212 -2.310 10.485 1.00 89.25 92 PHE A N 1
ATOM 718 C CA . PHE A 1 92 ? 6.412 -3.668 10.992 1.00 89.25 92 PHE A CA 1
ATOM 719 C C . PHE A 1 92 ? 7.506 -3.743 12.068 1.00 89.25 92 PHE A C 1
ATOM 721 O O . PHE A 1 92 ? 7.288 -4.296 13.139 1.00 89.25 92 PHE A O 1
ATOM 728 N N . MET A 1 93 ? 8.667 -3.118 11.866 1.00 85.44 93 MET A N 1
ATOM 729 C CA . MET A 1 93 ? 9.733 -3.111 12.881 1.00 85.44 93 MET A CA 1
ATOM 730 C C . MET A 1 93 ? 9.285 -2.471 14.203 1.00 85.44 93 MET A C 1
ATOM 732 O O . MET A 1 93 ? 9.652 -2.953 15.275 1.00 85.44 93 MET A O 1
ATOM 736 N N . ASN A 1 94 ? 8.471 -1.415 14.135 1.00 84.75 94 ASN A N 1
ATOM 737 C CA . ASN A 1 94 ? 7.897 -0.764 15.312 1.00 84.75 94 ASN A CA 1
ATOM 738 C C . ASN A 1 94 ? 6.832 -1.620 16.017 1.00 84.75 94 ASN A C 1
ATOM 740 O O . ASN A 1 94 ? 6.570 -1.386 17.192 1.00 84.75 94 ASN A O 1
ATOM 744 N N . SER A 1 95 ? 6.204 -2.585 15.337 1.00 82.44 95 SER A N 1
ATOM 745 C CA . SER A 1 95 ? 5.267 -3.515 15.986 1.00 82.44 95 SER A CA 1
ATOM 746 C C . SER A 1 95 ? 5.998 -4.586 16.792 1.00 82.44 95 SER A C 1
ATOM 748 O O . SER A 1 95 ? 5.519 -5.012 17.838 1.00 82.44 95 SER A O 1
ATOM 750 N N . GLN A 1 96 ? 7.198 -4.958 16.340 1.00 79.31 96 GLN A N 1
ATOM 751 C CA . GLN A 1 96 ? 8.061 -5.941 16.995 1.00 79.31 96 GLN A CA 1
ATOM 752 C C . GLN A 1 96 ? 8.837 -5.372 18.187 1.00 79.31 96 GLN A C 1
ATOM 754 O O . GLN A 1 96 ? 9.339 -6.133 19.014 1.00 79.31 96 GLN A O 1
ATOM 759 N N . ARG A 1 97 ? 9.005 -4.046 18.279 1.00 72.25 97 ARG A N 1
ATOM 760 C CA . ARG A 1 97 ? 9.869 -3.435 19.293 1.00 72.25 97 ARG A CA 1
ATOM 761 C C . ARG A 1 97 ? 9.198 -2.258 20.001 1.00 72.25 97 ARG A C 1
ATOM 763 O O . ARG A 1 97 ? 8.774 -1.300 19.366 1.00 72.25 97 ARG A O 1
ATOM 770 N N . ASN A 1 98 ? 9.239 -2.261 21.335 1.00 63.91 98 ASN A N 1
ATOM 771 C CA . ASN A 1 98 ? 8.839 -1.125 22.177 1.00 63.91 98 ASN A CA 1
ATOM 772 C C . ASN A 1 98 ? 9.912 -0.018 22.161 1.00 63.91 98 ASN A C 1
ATOM 774 O O . ASN A 1 98 ? 10.560 0.246 23.172 1.00 63.91 98 ASN A O 1
ATOM 778 N N . TRP A 1 99 ? 10.173 0.600 21.007 1.00 60.50 99 TRP A N 1
ATOM 779 C CA . TRP A 1 99 ? 11.162 1.681 20.920 1.00 60.50 99 TRP A CA 1
ATOM 780 C C . TRP A 1 99 ? 10.602 2.959 21.538 1.00 60.50 99 TRP A C 1
ATOM 782 O O . TRP A 1 99 ? 9.504 3.404 21.196 1.00 60.50 99 TRP A O 1
ATOM 792 N N . SER A 1 100 ? 11.373 3.584 22.432 1.00 59.81 100 SER A N 1
ATOM 793 C CA . SER A 1 100 ? 11.067 4.938 22.881 1.00 59.81 100 SER A CA 1
ATOM 794 C C . SER A 1 100 ? 11.147 5.883 21.674 1.00 59.81 100 SER A C 1
ATOM 796 O O . SER A 1 100 ? 12.069 5.815 20.856 1.00 59.81 100 SER A O 1
ATOM 798 N N . LYS A 1 101 ? 10.163 6.783 21.535 1.00 60.94 101 LYS A N 1
ATOM 799 C CA . LYS A 1 101 ? 10.031 7.687 20.371 1.00 60.94 101 LYS A CA 1
ATOM 800 C C . LYS A 1 101 ? 11.258 8.582 20.124 1.00 60.94 101 LYS A C 1
ATOM 802 O O . LYS A 1 101 ? 11.357 9.189 19.060 1.00 60.94 101 LYS A O 1
ATOM 807 N N . GLN A 1 102 ? 12.159 8.676 21.102 1.00 58.22 102 GLN A N 1
ATOM 808 C CA . GLN A 1 102 ? 13.320 9.563 21.117 1.00 58.22 102 GLN A CA 1
ATOM 809 C C . GLN A 1 102 ? 14.462 9.091 20.199 1.00 58.22 102 GLN A C 1
ATOM 811 O O . GLN A 1 102 ? 15.177 9.936 19.675 1.00 58.22 102 GLN A O 1
ATOM 816 N N . ASN A 1 103 ? 14.566 7.788 19.900 1.00 63.88 103 ASN A N 1
ATOM 817 C CA . ASN A 1 103 ? 15.651 7.228 19.072 1.00 63.88 103 ASN A CA 1
ATOM 818 C C . ASN A 1 103 ? 15.222 6.864 17.638 1.00 63.88 103 ASN A C 1
ATOM 820 O O . ASN A 1 103 ? 15.938 6.164 16.921 1.00 63.88 103 ASN A O 1
ATOM 824 N N . LEU A 1 104 ? 14.039 7.310 17.204 1.00 68.38 104 LEU A N 1
ATOM 825 C CA . LEU A 1 104 ? 13.482 6.964 15.896 1.00 68.38 104 LEU A CA 1
ATOM 826 C C . LEU A 1 104 ? 13.787 8.034 14.840 1.00 68.38 104 LEU A C 1
ATOM 828 O O . LEU A 1 104 ? 13.564 9.236 15.037 1.00 68.38 104 LEU A O 1
ATOM 832 N N . SER A 1 105 ? 14.219 7.576 13.661 1.00 73.75 105 SER A N 1
ATOM 833 C CA . SER A 1 105 ? 14.340 8.426 12.474 1.00 73.75 105 SER A CA 1
ATOM 834 C C . SER A 1 105 ? 12.996 9.088 12.136 1.00 73.75 105 SER A C 1
ATOM 836 O O . SER A 1 105 ? 11.930 8.620 12.546 1.00 73.75 105 SER A O 1
ATOM 838 N N . ARG A 1 106 ? 13.015 10.190 11.373 1.00 76.31 106 ARG A N 1
ATOM 839 C CA . ARG A 1 106 ? 11.780 10.886 10.964 1.00 76.31 106 ARG A CA 1
ATOM 840 C C . ARG A 1 106 ? 10.792 9.937 10.271 1.00 76.31 106 ARG A C 1
ATOM 842 O O . ARG A 1 106 ? 9.633 9.886 10.664 1.00 76.31 106 ARG A O 1
ATOM 849 N N . SER A 1 107 ? 11.268 9.137 9.318 1.00 71.81 107 SER A N 1
ATOM 850 C CA . SER A 1 107 ? 10.443 8.156 8.602 1.00 71.81 107 SER A CA 1
ATOM 851 C C . SER A 1 107 ? 9.887 7.068 9.525 1.00 71.81 107 SER A C 1
ATOM 853 O O . SER A 1 107 ? 8.736 6.666 9.382 1.00 71.81 107 SER A O 1
ATOM 855 N N . ALA A 1 108 ? 10.671 6.621 10.513 1.00 70.38 108 ALA A N 1
ATOM 856 C CA . ALA A 1 108 ? 10.203 5.640 11.485 1.00 70.38 108 ALA A CA 1
ATOM 857 C C . ALA A 1 108 ? 9.131 6.217 12.421 1.00 70.38 108 ALA A C 1
ATOM 859 O O . ALA A 1 108 ? 8.214 5.492 12.796 1.00 70.38 108 ALA A O 1
ATOM 860 N N . ARG A 1 109 ? 9.200 7.517 12.752 1.00 76.00 109 ARG A N 1
ATOM 861 C CA . ARG A 1 109 ? 8.166 8.220 13.530 1.00 76.00 109 ARG A CA 1
ATOM 862 C C . ARG A 1 109 ? 6.843 8.338 12.778 1.00 76.00 109 ARG A C 1
ATOM 864 O O . ARG A 1 109 ? 5.801 8.089 13.375 1.00 76.00 109 ARG A O 1
ATOM 871 N N . GLU A 1 110 ? 6.891 8.656 11.483 1.00 79.44 110 GLU A N 1
ATOM 872 C CA . GLU A 1 110 ? 5.704 8.705 10.610 1.00 79.44 110 GLU A CA 1
ATOM 873 C C . GLU A 1 110 ? 4.991 7.335 10.550 1.00 79.44 110 GLU A C 1
ATOM 875 O O . GLU A 1 110 ? 3.766 7.268 10.507 1.00 79.44 110 GLU A O 1
ATOM 880 N N . ALA A 1 111 ? 5.742 6.232 10.640 1.00 80.44 111 ALA A N 1
ATOM 881 C CA . ALA A 1 111 ? 5.203 4.873 10.573 1.00 80.44 111 ALA A CA 1
ATOM 882 C C . ALA A 1 111 ? 4.595 4.341 11.891 1.00 80.44 111 ALA A C 1
ATOM 884 O O . ALA A 1 111 ? 3.901 3.324 11.869 1.00 80.44 111 ALA A O 1
ATOM 885 N N . ILE A 1 112 ? 4.821 4.996 13.042 1.00 84.12 112 ILE A N 1
ATOM 886 C CA . ILE A 1 112 ? 4.378 4.505 14.370 1.00 84.12 112 ILE A CA 1
ATOM 887 C C . ILE A 1 112 ? 2.866 4.298 14.428 1.00 84.12 112 ILE A C 1
ATOM 889 O O . ILE A 1 112 ? 2.397 3.330 15.023 1.00 84.12 112 ILE A O 1
ATOM 893 N N . GLN A 1 113 ? 2.097 5.197 13.811 1.00 83.19 113 GLN A N 1
ATOM 894 C CA . GLN A 1 113 ? 0.634 5.125 13.833 1.00 83.19 113 GLN A CA 1
ATOM 895 C C . GLN A 1 113 ? 0.093 3.829 13.208 1.00 83.19 113 GLN A C 1
ATOM 897 O O . GLN A 1 113 ? -0.990 3.378 13.569 1.00 83.19 113 GLN A O 1
ATOM 902 N N . HIS A 1 114 ? 0.873 3.197 12.328 1.00 85.44 114 HIS A N 1
ATOM 903 C CA . HIS A 1 114 ? 0.518 1.948 11.662 1.00 85.44 114 HIS A CA 1
ATOM 904 C C . HIS A 1 114 ? 1.108 0.709 12.346 1.00 85.44 114 HIS A C 1
ATOM 906 O O . HIS A 1 114 ? 0.826 -0.405 11.922 1.00 85.44 114 HIS A O 1
ATOM 912 N N . ALA A 1 115 ? 1.906 0.861 13.409 1.00 84.69 115 ALA A N 1
ATOM 913 C CA . ALA A 1 115 ? 2.600 -0.262 14.037 1.00 84.69 115 ALA A CA 1
ATOM 914 C C . ALA A 1 115 ? 1.640 -1.318 14.604 1.00 84.69 115 ALA A C 1
ATOM 916 O O . ALA A 1 115 ? 1.902 -2.507 14.515 1.00 84.69 115 ALA A O 1
ATOM 917 N N . LYS A 1 116 ? 0.489 -0.916 15.150 1.00 85.25 116 LYS A N 1
ATOM 918 C CA . LYS A 1 116 ? -0.480 -1.876 15.712 1.00 85.25 116 LYS A CA 1
ATOM 919 C C . LYS A 1 116 ? -1.164 -2.750 14.660 1.00 85.25 116 LYS A C 1
ATOM 921 O O . LYS A 1 116 ? -1.684 -3.804 15.002 1.00 85.25 116 LYS A O 1
ATOM 926 N N . THR A 1 117 ? -1.225 -2.283 13.418 1.00 86.06 117 THR A N 1
ATOM 927 C CA . THR A 1 117 ? -1.940 -2.948 12.323 1.00 86.06 117 THR A CA 1
ATOM 928 C C . THR A 1 117 ? -0.999 -3.472 11.243 1.00 86.06 117 THR A C 1
ATOM 930 O O . THR A 1 117 ? -1.465 -4.085 10.286 1.00 86.06 117 THR A O 1
ATOM 933 N N . SER A 1 118 ? 0.309 -3.255 11.386 1.00 89.00 118 SER A N 1
ATOM 934 C CA . SER A 1 118 ? 1.311 -3.732 10.444 1.00 89.00 118 SER A CA 1
ATOM 935 C C . SER A 1 118 ? 1.488 -5.247 10.532 1.00 89.00 118 SER A C 1
ATOM 937 O O . SER A 1 118 ? 1.193 -5.888 11.541 1.00 89.00 118 SER A O 1
ATOM 939 N N . PHE A 1 119 ? 1.987 -5.823 9.446 1.00 91.56 119 PHE A N 1
ATOM 940 C CA . PHE A 1 119 ? 2.266 -7.246 9.320 1.00 91.56 119 PHE A CA 1
ATOM 941 C C . PHE A 1 119 ? 3.574 -7.442 8.550 1.00 91.56 119 PHE A C 1
ATOM 943 O O . PHE A 1 119 ? 4.076 -6.513 7.913 1.00 91.56 119 PHE A O 1
ATOM 950 N N . ASP A 1 120 ? 4.139 -8.645 8.634 1.00 90.06 120 ASP A N 1
ATOM 951 C CA . ASP A 1 120 ? 5.382 -8.968 7.942 1.00 90.06 120 ASP A CA 1
ATOM 952 C C . ASP A 1 120 ? 5.130 -9.154 6.443 1.00 90.06 120 ASP A C 1
ATOM 954 O O . ASP A 1 120 ? 4.611 -10.181 6.006 1.00 90.06 120 ASP A O 1
ATOM 958 N N . VAL A 1 121 ? 5.521 -8.166 5.641 1.00 88.88 121 VAL A N 1
ATOM 959 C CA . VAL A 1 121 ? 5.316 -8.209 4.189 1.00 88.88 121 VAL A CA 1
ATOM 960 C C . VAL A 1 121 ? 6.175 -9.262 3.481 1.00 88.88 121 VAL A C 1
ATOM 962 O O . VAL A 1 121 ? 5.844 -9.647 2.363 1.00 88.88 121 VAL A O 1
ATOM 965 N N . THR A 1 122 ? 7.241 -9.783 4.105 1.00 86.06 122 THR A N 1
ATOM 966 C CA . THR A 1 122 ? 8.032 -10.871 3.490 1.00 86.06 122 THR A CA 1
ATOM 967 C C . THR A 1 122 ? 7.369 -12.235 3.557 1.00 86.06 122 THR A C 1
ATOM 969 O O . THR A 1 122 ? 7.770 -13.134 2.827 1.00 86.06 122 THR A O 1
ATOM 972 N N . GLN A 1 123 ? 6.346 -12.391 4.397 1.00 88.12 123 GLN A N 1
ATOM 973 C CA . GLN A 1 123 ? 5.569 -13.628 4.471 1.00 88.12 123 GLN A CA 1
ATOM 974 C C . GLN A 1 123 ? 4.479 -13.688 3.392 1.00 88.12 123 GLN A C 1
ATOM 976 O O . GLN A 1 123 ? 3.775 -14.690 3.274 1.00 88.12 123 GLN A O 1
ATOM 981 N N . LEU A 1 124 ? 4.328 -12.622 2.598 1.00 89.88 124 LEU A N 1
ATOM 982 C CA . LEU A 1 124 ? 3.380 -12.587 1.496 1.00 89.88 124 LEU A CA 1
ATOM 983 C C . LEU A 1 124 ? 3.823 -13.523 0.356 1.00 89.88 124 LEU A C 1
ATOM 985 O O . LEU A 1 124 ? 5.001 -13.536 -0.011 1.00 89.88 124 LEU A O 1
ATOM 989 N N . PRO A 1 125 ? 2.882 -14.242 -0.283 1.00 91.25 125 PRO A N 1
ATOM 990 C CA . PRO A 1 125 ? 3.137 -14.922 -1.548 1.00 91.25 125 PRO A CA 1
ATOM 991 C C . PRO A 1 125 ? 3.673 -13.957 -2.612 1.00 91.25 125 PRO A C 1
ATOM 993 O O . PRO A 1 125 ? 3.347 -12.769 -2.594 1.00 91.25 125 PRO A O 1
ATOM 996 N N . ALA A 1 126 ? 4.427 -14.474 -3.587 1.00 89.62 126 ALA A N 1
ATOM 997 C CA . ALA A 1 126 ? 5.084 -13.656 -4.610 1.00 89.62 126 ALA A CA 1
ATOM 998 C C . ALA A 1 126 ? 4.132 -12.669 -5.314 1.00 89.62 126 ALA A C 1
ATOM 1000 O O . ALA A 1 126 ? 4.474 -11.498 -5.443 1.00 89.62 126 ALA A O 1
ATOM 1001 N N . GLU A 1 127 ? 2.924 -13.105 -5.682 1.00 91.38 127 GLU A N 1
ATOM 1002 C CA . GLU A 1 127 ? 1.915 -12.254 -6.334 1.00 91.38 127 GLU A CA 1
ATOM 1003 C C . GLU A 1 127 ? 1.400 -11.122 -5.430 1.00 91.38 127 GLU A C 1
ATOM 1005 O O . GLU A 1 127 ? 1.173 -10.001 -5.883 1.00 91.38 127 GLU A O 1
ATOM 1010 N N . GLN A 1 128 ? 1.231 -11.394 -4.133 1.00 93.69 128 GLN A N 1
ATOM 1011 C CA . GLN A 1 128 ? 0.821 -10.379 -3.161 1.00 93.69 128 GLN A CA 1
ATOM 1012 C C . GLN A 1 128 ? 1.969 -9.413 -2.869 1.00 93.69 128 GLN A C 1
ATOM 1014 O O . GLN A 1 128 ? 1.752 -8.214 -2.704 1.00 93.69 128 GLN A O 1
ATOM 1019 N N . LEU A 1 129 ? 3.205 -9.907 -2.860 1.00 93.25 129 LEU A N 1
ATOM 1020 C CA . LEU A 1 129 ? 4.373 -9.051 -2.754 1.00 93.25 129 LEU A CA 1
ATOM 1021 C C . LEU A 1 129 ? 4.508 -8.156 -3.993 1.00 93.25 129 LEU A C 1
ATOM 1023 O O . LEU A 1 129 ? 4.754 -6.968 -3.845 1.00 93.25 129 LEU A O 1
ATOM 1027 N N . ASP A 1 130 ? 4.258 -8.660 -5.200 1.00 94.88 130 ASP A N 1
ATOM 1028 C CA . ASP A 1 130 ? 4.203 -7.833 -6.412 1.00 94.88 130 ASP A CA 1
ATOM 1029 C C . ASP A 1 130 ? 3.103 -6.763 -6.313 1.00 94.88 130 ASP A C 1
ATOM 1031 O O . ASP A 1 130 ? 3.318 -5.603 -6.671 1.00 94.88 130 ASP A O 1
ATOM 1035 N N . PHE A 1 131 ? 1.949 -7.102 -5.735 1.00 96.00 131 PHE A N 1
ATOM 1036 C CA . PHE A 1 131 ? 0.904 -6.123 -5.445 1.00 96.00 131 PHE A CA 1
ATOM 1037 C C . PHE A 1 131 ? 1.348 -5.037 -4.449 1.00 96.00 131 PHE A C 1
ATOM 1039 O O . PHE A 1 131 ? 0.985 -3.874 -4.622 1.00 96.00 131 PHE A O 1
ATOM 1046 N N . LEU A 1 132 ? 2.189 -5.352 -3.457 1.00 95.81 132 LEU A N 1
ATOM 1047 C CA . LEU A 1 132 ? 2.776 -4.341 -2.566 1.00 95.81 132 LEU A CA 1
ATOM 1048 C C . LEU A 1 132 ? 3.592 -3.294 -3.344 1.00 95.81 132 LEU A C 1
ATOM 1050 O O . LEU A 1 132 ? 3.529 -2.108 -3.019 1.00 95.81 132 LEU A O 1
ATOM 1054 N N . PHE A 1 133 ? 4.314 -3.695 -4.395 1.00 96.06 133 PHE A N 1
ATOM 1055 C CA . PHE A 1 133 ? 5.039 -2.754 -5.260 1.00 96.06 133 PHE A CA 1
ATOM 1056 C C . PHE A 1 133 ? 4.092 -1.837 -6.036 1.00 96.06 133 PHE A C 1
ATOM 1058 O O . PHE A 1 133 ? 4.388 -0.652 -6.205 1.00 96.06 133 PHE A O 1
ATOM 1065 N N . LEU A 1 134 ? 2.928 -2.347 -6.445 1.00 96.25 134 LEU A N 1
ATOM 1066 C CA . LEU A 1 134 ? 1.881 -1.525 -7.047 1.00 96.25 134 LEU A CA 1
ATOM 1067 C C . LEU A 1 134 ? 1.294 -0.522 -6.043 1.00 96.25 134 LEU A C 1
ATOM 1069 O O . LEU A 1 134 ? 1.140 0.650 -6.382 1.00 96.25 134 LEU A O 1
ATOM 1073 N N . LEU A 1 135 ? 1.026 -0.945 -4.801 1.00 96.19 135 LEU A N 1
ATOM 1074 C CA . LEU A 1 135 ? 0.574 -0.046 -3.730 1.00 96.19 135 LEU A CA 1
ATOM 1075 C C . LEU A 1 135 ? 1.600 1.056 -3.448 1.00 96.19 135 LEU A C 1
ATOM 1077 O O . LEU A 1 135 ? 1.238 2.225 -3.345 1.00 96.19 135 LEU A O 1
ATOM 1081 N N . ALA A 1 136 ? 2.883 0.702 -3.378 1.00 95.75 136 ALA A N 1
ATOM 1082 C CA . ALA A 1 136 ? 3.953 1.671 -3.178 1.00 95.75 136 ALA A CA 1
ATOM 1083 C C . ALA A 1 136 ? 4.063 2.665 -4.341 1.00 95.75 136 ALA A C 1
ATOM 1085 O O . ALA A 1 136 ? 4.283 3.851 -4.112 1.00 95.75 136 ALA A O 1
ATOM 1086 N N . TYR A 1 137 ? 3.870 2.213 -5.582 1.00 96.12 137 TYR A N 1
ATOM 1087 C CA . TYR A 1 137 ? 3.819 3.099 -6.746 1.00 96.12 137 TYR A CA 1
ATOM 1088 C C . TYR A 1 137 ? 2.617 4.053 -6.705 1.00 96.12 137 TYR A C 1
ATOM 1090 O O . TYR A 1 137 ? 2.751 5.233 -7.040 1.00 96.12 137 TYR A O 1
ATOM 1098 N N . ALA A 1 138 ? 1.471 3.562 -6.228 1.00 95.19 138 ALA A N 1
ATOM 1099 C CA . ALA A 1 138 ? 0.274 4.352 -5.948 1.00 95.19 138 ALA A CA 1
ATOM 1100 C C . ALA A 1 138 ? 0.418 5.278 -4.722 1.00 95.19 138 ALA A C 1
ATOM 1102 O O . ALA A 1 138 ? -0.525 5.991 -4.396 1.00 95.19 138 ALA A O 1
ATOM 1103 N N . GLU A 1 139 ? 1.574 5.262 -4.044 1.00 93.44 139 GLU A N 1
ATOM 1104 C CA . GLU A 1 139 ? 1.857 6.010 -2.810 1.00 93.44 139 GLU A CA 1
ATOM 1105 C C . GLU A 1 139 ? 0.920 5.653 -1.642 1.00 93.44 139 GLU A C 1
ATOM 1107 O O . GLU A 1 139 ? 0.744 6.421 -0.695 1.00 93.44 139 GLU A O 1
ATOM 1112 N N . ILE A 1 140 ? 0.358 4.444 -1.669 1.00 92.69 140 ILE A N 1
ATOM 1113 C CA . ILE A 1 140 ? -0.483 3.918 -0.597 1.00 92.69 140 ILE A CA 1
ATOM 1114 C C . ILE A 1 140 ? 0.421 3.374 0.516 1.00 92.69 140 ILE A C 1
ATOM 1116 O O . ILE A 1 140 ? 1.206 2.438 0.332 1.00 92.69 140 ILE A O 1
ATOM 1120 N N . GLY A 1 141 ? 0.317 4.001 1.689 1.00 88.25 141 GLY A N 1
ATOM 1121 C CA . GLY A 1 141 ? 1.095 3.662 2.878 1.00 88.25 141 GLY A CA 1
ATOM 1122 C C . GLY A 1 141 ? 0.634 2.386 3.600 1.00 88.25 141 GLY A C 1
ATOM 1123 O O . GLY A 1 141 ? -0.241 1.665 3.115 1.00 88.25 141 GLY A O 1
ATOM 1124 N N . PRO A 1 142 ? 1.213 2.104 4.783 1.00 91.19 142 PRO A N 1
ATOM 1125 C CA . PRO A 1 142 ? 0.909 0.903 5.550 1.00 91.19 142 PRO A CA 1
ATOM 1126 C C . PRO A 1 142 ? -0.555 0.816 5.971 1.00 91.19 142 PRO A C 1
ATOM 1128 O O . PRO A 1 142 ? -1.156 1.790 6.430 1.00 91.19 142 PRO A O 1
ATOM 1131 N N . CYS A 1 143 ? -1.118 -0.382 5.874 1.00 91.50 143 CYS A N 1
ATOM 1132 C CA . CYS A 1 143 ? -2.473 -0.674 6.320 1.00 91.50 143 CYS A CA 1
ATOM 1133 C C . CYS A 1 143 ? -2.569 -2.063 6.961 1.00 91.50 143 CYS A C 1
ATOM 1135 O O . CYS A 1 143 ? -1.603 -2.825 6.963 1.00 91.50 143 CYS A O 1
ATOM 1137 N N . SER A 1 144 ? -3.738 -2.373 7.532 1.00 91.56 144 SER A N 1
ATOM 1138 C CA . SER A 1 144 ? -3.995 -3.691 8.111 1.00 91.56 144 SER A CA 1
ATOM 1139 C C . SER A 1 144 ? -3.944 -4.793 7.055 1.00 91.56 144 SER A C 1
ATOM 1141 O O . SER A 1 144 ? -4.266 -4.563 5.887 1.00 91.56 144 SER A O 1
ATOM 1143 N N . LEU A 1 145 ? -3.611 -6.015 7.479 1.00 92.88 145 LEU A N 1
ATOM 1144 C CA . LEU A 1 145 ? -3.637 -7.192 6.605 1.00 92.88 145 LEU A CA 1
ATOM 1145 C C . LEU A 1 145 ? -5.016 -7.395 5.956 1.00 92.88 145 LEU A C 1
ATOM 1147 O O . LEU A 1 145 ? -5.108 -7.740 4.779 1.00 92.88 145 LEU A O 1
ATOM 1151 N N . GLU A 1 146 ? -6.093 -7.128 6.698 1.00 93.44 146 GLU A N 1
ATOM 1152 C CA . GLU A 1 146 ? -7.465 -7.191 6.186 1.00 93.44 146 GLU A CA 1
ATOM 1153 C C . GLU A 1 146 ? -7.688 -6.199 5.037 1.00 93.44 146 GLU A C 1
ATOM 1155 O O . GLU A 1 146 ? -8.162 -6.583 3.965 1.00 93.44 146 GLU A O 1
ATOM 1160 N N . ARG A 1 147 ? -7.281 -4.934 5.219 1.00 93.69 147 ARG A N 1
ATOM 1161 C CA . ARG A 1 147 ? -7.401 -3.905 4.181 1.00 93.69 147 ARG A CA 1
ATOM 1162 C C . ARG A 1 147 ? -6.536 -4.232 2.971 1.00 93.69 147 ARG A C 1
ATOM 1164 O O . ARG A 1 147 ? -7.024 -4.135 1.847 1.00 93.69 147 ARG A O 1
ATOM 1171 N N . PHE A 1 148 ? -5.296 -4.664 3.193 1.00 95.62 148 PHE A N 1
ATOM 1172 C CA . PHE A 1 148 ? -4.398 -5.115 2.133 1.00 95.62 148 PHE A CA 1
ATOM 1173 C C . PHE A 1 148 ? -5.031 -6.245 1.311 1.00 95.62 148 PHE A C 1
ATOM 1175 O O . PHE A 1 148 ? -5.109 -6.156 0.088 1.00 95.62 148 PHE A O 1
ATOM 1182 N N . THR A 1 149 ? -5.569 -7.266 1.980 1.00 95.31 149 THR A N 1
ATOM 1183 C CA . THR A 1 149 ? -6.227 -8.411 1.332 1.00 95.31 149 THR A CA 1
ATOM 1184 C C . THR A 1 149 ? -7.475 -7.980 0.560 1.00 95.31 149 THR A C 1
ATOM 1186 O O . THR A 1 149 ? -7.729 -8.465 -0.545 1.00 95.31 149 THR A O 1
ATOM 1189 N N . GLY A 1 150 ? -8.249 -7.041 1.110 1.00 96.19 150 GLY A N 1
ATOM 1190 C CA . GLY A 1 150 ? -9.400 -6.448 0.434 1.00 96.19 150 GLY A CA 1
ATOM 1191 C C . GLY A 1 150 ? -9.012 -5.713 -0.850 1.00 96.19 150 GLY A C 1
ATOM 1192 O O . GLY A 1 150 ? -9.664 -5.900 -1.880 1.00 96.19 150 GLY A O 1
ATOM 1193 N N . LEU A 1 151 ? -7.942 -4.913 -0.808 1.00 96.50 151 LEU A N 1
ATOM 1194 C CA . LEU A 1 151 ? -7.400 -4.224 -1.981 1.00 96.50 151 LEU A CA 1
ATOM 1195 C C . LEU A 1 151 ? -6.877 -5.227 -3.013 1.00 96.50 151 LEU A C 1
ATOM 1197 O O . LEU A 1 151 ? -7.245 -5.134 -4.183 1.00 96.50 151 LEU A O 1
ATOM 1201 N N . TYR A 1 152 ? -6.102 -6.226 -2.579 1.00 96.44 152 TYR A N 1
ATOM 1202 C CA . TYR A 1 152 ? -5.582 -7.277 -3.454 1.00 96.44 152 TYR A CA 1
ATOM 1203 C C . TYR A 1 152 ? -6.711 -7.981 -4.204 1.00 96.44 152 TYR A C 1
ATOM 1205 O O . TYR A 1 152 ? -6.672 -8.088 -5.424 1.00 96.44 152 TYR A O 1
ATOM 1213 N N . ARG A 1 153 ? -7.783 -8.377 -3.508 1.00 96.25 153 ARG A N 1
ATOM 1214 C CA . ARG A 1 153 ? -8.929 -9.056 -4.130 1.00 96.25 153 ARG A CA 1
ATOM 1215 C C . ARG A 1 153 ? -9.602 -8.220 -5.223 1.00 96.25 153 ARG A C 1
ATOM 1217 O O . ARG A 1 153 ? -10.079 -8.785 -6.200 1.00 96.25 153 ARG A O 1
ATOM 1224 N N . LYS A 1 154 ? -9.675 -6.896 -5.059 1.00 96.56 154 LYS A N 1
ATOM 1225 C CA . LYS A 1 154 ? -10.313 -5.999 -6.039 1.00 96.56 154 LYS A CA 1
ATOM 1226 C C . LYS A 1 154 ? -9.393 -5.575 -7.181 1.00 96.56 154 LYS A C 1
ATOM 1228 O O . LYS A 1 154 ? -9.890 -5.145 -8.220 1.00 96.56 154 LYS A O 1
ATOM 1233 N N . CYS A 1 155 ? -8.082 -5.669 -6.983 1.00 95.75 155 CYS A N 1
ATOM 1234 C CA . CYS A 1 155 ? -7.088 -5.111 -7.893 1.00 95.75 155 CYS A CA 1
ATOM 1235 C C . CYS A 1 155 ? -6.070 -6.143 -8.404 1.00 95.75 155 CYS A C 1
ATOM 1237 O O . CYS A 1 155 ? -5.128 -5.754 -9.089 1.00 95.75 155 CYS A O 1
ATOM 1239 N N . SER A 1 156 ? -6.249 -7.438 -8.126 1.00 91.56 156 SER A N 1
ATOM 1240 C CA . SER A 1 156 ? -5.306 -8.512 -8.489 1.00 91.56 156 SER A CA 1
ATOM 1241 C C . SER A 1 156 ? -5.036 -8.614 -9.990 1.00 91.56 156 SER A C 1
ATOM 1243 O O . SER A 1 156 ? -3.944 -8.993 -10.399 1.00 91.56 156 SER A O 1
ATOM 1245 N N . GLN A 1 157 ? -5.987 -8.204 -10.832 1.00 89.38 157 GLN A N 1
ATOM 1246 C CA . GLN A 1 157 ? -5.785 -8.120 -12.283 1.00 89.38 157 GLN A CA 1
ATOM 1247 C C . GLN A 1 157 ? -4.643 -7.163 -12.688 1.00 89.38 157 GLN A C 1
ATOM 1249 O O . GLN A 1 157 ? -4.104 -7.278 -13.783 1.00 89.38 157 GLN A O 1
ATOM 1254 N N . HIS A 1 158 ? -4.253 -6.236 -11.805 1.00 89.62 158 HIS A N 1
ATOM 1255 C CA . HIS A 1 158 ? -3.150 -5.295 -12.012 1.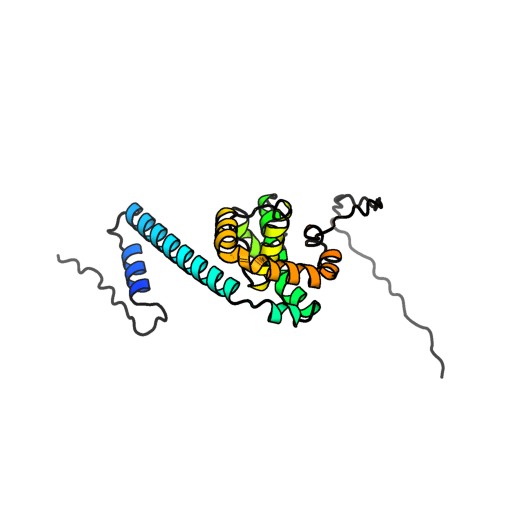00 89.62 158 HIS A CA 1
ATOM 1256 C C . HIS A 1 158 ? -1.827 -5.770 -11.387 1.00 89.62 158 HIS A C 1
ATOM 1258 O O . HIS A 1 158 ? -0.834 -5.045 -11.446 1.00 89.62 158 HIS A O 1
ATOM 1264 N N . SER A 1 159 ? -1.763 -6.978 -10.810 1.00 83.56 159 SER A N 1
ATOM 1265 C CA . SER A 1 159 ? -0.535 -7.508 -10.195 1.00 83.56 159 SER A CA 1
ATOM 1266 C C . SER A 1 159 ? 0.641 -7.584 -11.175 1.00 83.56 159 SER A C 1
ATOM 1268 O O . SER A 1 159 ? 1.785 -7.425 -10.761 1.00 83.56 159 SER A O 1
ATOM 1270 N N . THR A 1 160 ? 0.386 -7.734 -12.479 1.00 92.19 160 THR A N 1
ATOM 1271 C CA . THR A 1 160 ? 1.419 -7.682 -13.531 1.00 92.19 160 THR A CA 1
ATOM 1272 C C . THR A 1 160 ? 2.128 -6.326 -13.594 1.00 92.19 160 THR A C 1
ATOM 1274 O O . THR A 1 160 ? 3.342 -6.278 -13.774 1.00 92.19 160 THR A O 1
ATOM 1277 N N . THR A 1 161 ? 1.411 -5.225 -13.359 1.00 94.88 161 THR A N 1
ATOM 1278 C CA . THR A 1 161 ? 2.003 -3.887 -13.223 1.00 94.88 161 THR A CA 1
ATOM 1279 C C . THR A 1 161 ? 2.907 -3.806 -11.997 1.00 94.88 161 THR A C 1
ATOM 1281 O O . THR A 1 161 ? 4.007 -3.268 -12.079 1.00 94.88 161 THR A O 1
ATOM 1284 N N . GLY A 1 162 ? 2.482 -4.375 -10.867 1.00 95.00 162 GLY A N 1
ATOM 1285 C CA . GLY A 1 162 ? 3.306 -4.454 -9.657 1.00 95.00 162 GLY A CA 1
ATOM 1286 C C . GLY A 1 162 ? 4.579 -5.283 -9.852 1.00 95.00 162 GLY A C 1
ATOM 1287 O O . GLY A 1 162 ? 5.668 -4.860 -9.461 1.00 95.00 162 GLY A O 1
ATOM 1288 N N . ALA A 1 163 ? 4.459 -6.420 -10.541 1.00 94.88 163 ALA A N 1
ATOM 1289 C CA . ALA A 1 163 ? 5.584 -7.261 -10.936 1.00 94.88 163 ALA A CA 1
ATOM 1290 C C . ALA A 1 163 ? 6.592 -6.496 -11.806 1.00 94.88 163 ALA A C 1
ATOM 1292 O O . ALA A 1 163 ? 7.799 -6.625 -11.603 1.00 94.88 163 ALA A O 1
ATOM 1293 N N . GLU A 1 164 ? 6.108 -5.676 -12.740 1.00 96.38 164 GLU A N 1
ATOM 1294 C CA . GLU A 1 164 ? 6.958 -4.843 -13.589 1.00 96.38 164 GLU A CA 1
ATOM 1295 C C . GLU A 1 164 ? 7.697 -3.764 -12.785 1.00 96.38 164 GLU A C 1
ATOM 1297 O O . GLU A 1 164 ? 8.914 -3.624 -12.923 1.00 96.38 164 GLU A O 1
ATOM 1302 N N . VAL A 1 165 ? 7.006 -3.067 -11.871 1.00 96.00 165 VAL A N 1
ATOM 1303 C CA . VAL A 1 165 ? 7.652 -2.119 -10.942 1.00 96.00 165 VAL A CA 1
ATOM 1304 C C . VAL A 1 165 ? 8.787 -2.815 -10.187 1.00 96.00 165 VAL A C 1
ATOM 1306 O O . VAL A 1 165 ? 9.908 -2.304 -10.141 1.00 96.00 165 VAL A O 1
ATOM 1309 N N . ARG A 1 166 ? 8.512 -3.993 -9.614 1.00 94.56 166 ARG A N 1
ATOM 1310 C CA . ARG A 1 166 ? 9.488 -4.770 -8.843 1.00 94.56 166 ARG A CA 1
ATOM 1311 C C . ARG A 1 166 ? 10.690 -5.187 -9.690 1.00 94.56 166 ARG A C 1
ATOM 1313 O O . ARG A 1 166 ? 11.824 -4.974 -9.273 1.00 94.56 166 ARG A O 1
ATOM 1320 N N . ASN A 1 167 ? 10.455 -5.701 -10.896 1.00 94.25 167 ASN A N 1
ATOM 1321 C CA . ASN A 1 167 ? 11.513 -6.097 -11.827 1.00 94.25 167 ASN A CA 1
ATOM 1322 C C . ASN A 1 167 ? 12.479 -4.950 -12.130 1.00 94.25 167 ASN A C 1
ATOM 1324 O O . ASN A 1 167 ? 13.697 -5.121 -12.053 1.00 94.25 167 ASN A O 1
ATOM 1328 N N . GLN A 1 168 ? 11.953 -3.768 -12.447 1.00 94.88 168 GLN A N 1
ATOM 1329 C CA . GLN A 1 168 ? 12.792 -2.630 -12.814 1.00 94.88 168 GLN A CA 1
ATOM 1330 C C . GLN A 1 168 ? 13.628 -2.102 -11.643 1.00 94.88 168 GLN A C 1
ATOM 1332 O O . GLN A 1 168 ? 14.743 -1.607 -11.842 1.00 94.88 168 GLN A O 1
ATOM 1337 N N . VAL A 1 169 ? 13.118 -2.206 -10.412 1.00 95.12 169 VAL A N 1
ATOM 1338 C CA . VAL A 1 169 ? 13.791 -1.673 -9.219 1.00 95.12 169 VAL A CA 1
ATOM 1339 C C . VAL A 1 169 ? 14.641 -2.701 -8.464 1.00 95.12 169 VAL A C 1
ATOM 1341 O O . VAL A 1 169 ? 15.314 -2.328 -7.502 1.00 95.12 169 VAL A O 1
ATOM 1344 N N . GLU A 1 170 ? 14.693 -3.958 -8.915 1.00 93.38 170 GLU A N 1
ATOM 1345 C CA . GLU A 1 170 ? 15.371 -5.076 -8.235 1.00 93.38 170 GLU A CA 1
ATOM 1346 C C . GLU A 1 170 ? 16.830 -4.755 -7.858 1.00 93.38 170 GLU A C 1
ATOM 1348 O O . GLU A 1 170 ? 17.273 -5.002 -6.734 1.00 93.38 170 GLU A O 1
ATOM 1353 N N . ARG A 1 171 ? 17.579 -4.105 -8.763 1.00 92.69 171 ARG A N 1
ATOM 1354 C CA . ARG A 1 171 ? 18.979 -3.707 -8.514 1.00 92.69 171 ARG A CA 1
ATOM 1355 C C . ARG A 1 171 ? 19.140 -2.686 -7.384 1.00 92.69 171 ARG A C 1
ATOM 1357 O O . ARG A 1 171 ? 20.217 -2.590 -6.796 1.00 92.69 171 ARG A O 1
ATOM 1364 N N . TYR A 1 172 ? 18.116 -1.868 -7.147 1.00 94.38 172 TYR A N 1
ATOM 1365 C CA . TYR A 1 172 ? 18.113 -0.851 -6.101 1.00 94.38 172 TYR A CA 1
ATOM 1366 C C . TYR A 1 172 ? 17.678 -1.450 -4.769 1.00 94.38 172 TYR A C 1
ATOM 1368 O O . TYR A 1 172 ? 18.320 -1.161 -3.761 1.00 94.38 172 TYR A O 1
ATOM 1376 N N . LEU A 1 173 ? 16.682 -2.345 -4.785 1.00 92.94 173 LEU A N 1
ATOM 1377 C CA . LEU A 1 173 ? 16.303 -3.151 -3.620 1.00 92.94 173 LEU A CA 1
ATOM 1378 C C . LEU A 1 173 ? 17.518 -3.892 -3.054 1.00 92.94 173 LEU A C 1
ATOM 1380 O O . LEU A 1 173 ? 17.779 -3.798 -1.861 1.00 92.94 173 LEU A O 1
ATOM 1384 N N . ALA A 1 174 ? 18.324 -4.518 -3.920 1.00 90.25 174 ALA A N 1
ATOM 1385 C CA . ALA A 1 174 ? 19.545 -5.242 -3.548 1.00 90.25 174 ALA A CA 1
ATOM 1386 C C . ALA A 1 174 ? 20.542 -4.436 -2.707 1.00 90.25 174 ALA A C 1
ATOM 1388 O O . ALA A 1 174 ? 21.298 -4.992 -1.914 1.00 90.25 174 ALA A O 1
ATOM 1389 N N . LYS A 1 175 ? 20.590 -3.121 -2.930 1.00 91.38 175 LYS A N 1
ATOM 1390 C CA . LYS A 1 175 ? 21.554 -2.214 -2.298 1.00 91.38 175 LYS A CA 1
ATOM 1391 C C . LYS A 1 175 ? 20.976 -1.509 -1.077 1.00 91.38 175 LYS A C 1
ATOM 1393 O O . LYS A 1 175 ? 21.725 -0.850 -0.357 1.00 91.38 175 LYS A O 1
ATOM 1398 N N . ASP A 1 176 ? 19.665 -1.586 -0.864 1.00 92.31 176 ASP A N 1
ATOM 1399 C CA . ASP A 1 176 ? 19.008 -0.892 0.233 1.00 92.31 176 ASP A CA 1
ATOM 1400 C C . ASP A 1 176 ? 19.061 -1.727 1.516 1.00 92.31 176 ASP A C 1
ATOM 1402 O O . ASP A 1 176 ? 18.664 -2.888 1.540 1.00 92.31 176 ASP A O 1
ATOM 1406 N N . LYS A 1 177 ? 19.537 -1.114 2.605 1.00 86.56 177 LYS A N 1
ATOM 1407 C CA . LYS A 1 177 ? 19.751 -1.782 3.896 1.00 86.56 177 LYS A CA 1
ATOM 1408 C C . LYS A 1 177 ? 18.471 -2.378 4.494 1.00 86.56 177 LYS A C 1
ATOM 1410 O O . LYS A 1 177 ? 18.561 -3.349 5.238 1.00 86.56 177 LYS A O 1
ATOM 1415 N N . PHE A 1 178 ? 17.310 -1.783 4.224 1.00 83.69 178 PHE A N 1
ATOM 1416 C CA . PHE A 1 178 ? 16.040 -2.203 4.821 1.00 83.69 178 PHE A CA 1
ATOM 1417 C C . PHE A 1 178 ? 15.179 -2.995 3.838 1.00 83.69 178 PHE A C 1
ATOM 1419 O O . PHE A 1 178 ? 14.487 -3.923 4.244 1.00 83.69 178 PHE A O 1
ATOM 1426 N N . LEU A 1 179 ? 15.234 -2.645 2.551 1.00 91.56 179 LEU A N 1
ATOM 1427 C CA . LEU A 1 179 ? 14.348 -3.212 1.531 1.00 91.56 179 LEU A CA 1
ATOM 1428 C C . LEU A 1 179 ? 14.934 -4.419 0.786 1.00 91.56 179 LEU A C 1
ATOM 1430 O O . LEU A 1 179 ? 14.201 -5.069 0.042 1.00 91.56 179 LEU A O 1
ATOM 1434 N N . CYS A 1 180 ? 16.208 -4.771 0.997 1.00 89.62 180 CYS A N 1
ATOM 1435 C CA . CYS A 1 180 ? 16.839 -5.923 0.337 1.00 89.62 180 CYS A CA 1
ATOM 1436 C C . CYS A 1 180 ? 16.123 -7.256 0.604 1.00 89.62 180 CYS A C 1
ATOM 1438 O O . CYS A 1 180 ? 16.095 -8.127 -0.258 1.00 89.62 180 CYS A O 1
ATOM 1440 N N . ARG A 1 181 ? 15.450 -7.406 1.749 1.00 87.50 181 ARG A N 1
ATOM 1441 C CA . ARG A 1 181 ? 14.651 -8.603 2.057 1.00 87.50 181 ARG A CA 1
ATOM 1442 C C . ARG A 1 181 ? 13.451 -8.814 1.120 1.00 87.50 181 ARG A C 1
ATOM 1444 O O . ARG A 1 181 ? 12.941 -9.926 1.057 1.00 87.50 181 ARG A O 1
ATOM 1451 N N . LEU A 1 182 ? 13.016 -7.784 0.384 1.00 89.62 182 LEU A N 1
ATOM 1452 C CA . LEU A 1 182 ? 11.877 -7.837 -0.547 1.00 89.62 182 LEU A CA 1
ATOM 1453 C C . LEU A 1 182 ? 12.252 -8.321 -1.960 1.00 89.62 182 LEU A C 1
ATOM 1455 O O . LEU A 1 182 ? 11.400 -8.340 -2.852 1.00 89.62 182 LEU A O 1
ATOM 1459 N N . GLN A 1 183 ? 13.508 -8.693 -2.199 1.00 86.94 183 GLN A N 1
ATOM 1460 C CA . GLN A 1 183 ? 13.967 -9.216 -3.491 1.00 86.94 183 GLN A CA 1
ATOM 1461 C C . GLN A 1 183 ? 13.263 -10.523 -3.880 1.00 86.94 183 GLN A C 1
ATOM 1463 O O . GLN A 1 183 ? 12.852 -11.294 -3.013 1.00 86.94 183 GLN A O 1
ATOM 1468 N N . ARG A 1 184 ? 13.104 -10.781 -5.186 1.00 78.56 184 ARG A N 1
ATOM 1469 C CA . ARG A 1 184 ? 12.471 -12.023 -5.686 1.00 78.56 184 ARG A CA 1
ATOM 1470 C C . ARG A 1 184 ? 13.329 -13.247 -5.426 1.00 78.56 184 ARG A C 1
ATOM 1472 O O . ARG A 1 184 ? 12.828 -14.268 -4.974 1.00 78.56 184 ARG A O 1
ATOM 1479 N N . ASN A 1 185 ? 14.619 -13.117 -5.706 1.00 65.12 185 ASN A N 1
ATOM 1480 C CA . ASN A 1 185 ? 15.576 -14.198 -5.574 1.00 65.12 185 ASN A CA 1
ATOM 1481 C C . ASN A 1 185 ? 16.505 -13.875 -4.414 1.00 65.12 185 ASN A C 1
ATOM 1483 O O . ASN A 1 185 ? 17.588 -13.325 -4.607 1.00 65.12 185 ASN A O 1
ATOM 1487 N N . GLN A 1 186 ? 16.109 -14.275 -3.207 1.00 59.56 186 GLN A N 1
ATOM 1488 C CA . GLN A 1 186 ? 17.081 -14.531 -2.150 1.00 59.56 186 GLN A CA 1
ATOM 1489 C C . GLN A 1 186 ? 17.826 -15.828 -2.499 1.00 59.56 186 GLN A C 1
ATOM 1491 O O . GLN A 1 186 ? 17.732 -16.831 -1.800 1.00 59.56 186 GLN A O 1
ATOM 1496 N N . THR A 1 187 ? 18.545 -15.865 -3.626 1.00 43.53 187 THR A N 1
ATOM 1497 C CA . THR A 1 187 ? 19.598 -16.868 -3.763 1.00 43.53 187 THR A CA 1
ATOM 1498 C C . THR A 1 187 ? 20.556 -16.580 -2.632 1.00 43.53 187 THR A C 1
ATOM 1500 O O . THR A 1 187 ? 21.158 -15.507 -2.620 1.00 43.53 187 THR A O 1
ATOM 1503 N N . HIS A 1 188 ? 20.633 -17.509 -1.681 1.00 40.56 188 HIS A N 1
ATOM 1504 C CA . HIS A 1 188 ? 21.665 -17.596 -0.667 1.00 40.56 188 HIS A CA 1
ATOM 1505 C C . HIS A 1 188 ? 23.029 -17.308 -1.314 1.00 40.56 188 HIS A C 1
ATOM 1507 O O . HIS A 1 188 ? 23.759 -18.203 -1.729 1.00 40.56 188 HIS A O 1
ATOM 1513 N N . THR A 1 189 ? 23.443 -16.045 -1.340 1.00 37.00 189 THR A N 1
ATOM 1514 C CA . THR A 1 189 ? 24.843 -15.698 -1.162 1.00 37.00 189 THR A CA 1
ATOM 1515 C C . THR A 1 189 ? 25.135 -15.914 0.314 1.00 37.00 189 THR A C 1
ATOM 1517 O O . THR A 1 189 ? 25.468 -15.004 1.063 1.00 37.00 189 THR A O 1
ATOM 1520 N N . GLU A 1 190 ? 25.084 -17.188 0.703 1.00 38.69 190 GLU A N 1
ATOM 1521 C CA . GLU A 1 190 ? 25.738 -17.788 1.860 1.00 38.69 190 GLU A CA 1
ATOM 1522 C C . GLU A 1 190 ? 27.268 -17.728 1.690 1.00 38.69 190 GLU A C 1
ATOM 1524 O O . GLU A 1 190 ? 28.013 -18.621 2.068 1.00 38.69 190 GLU A O 1
ATOM 1529 N N . LYS A 1 191 ? 27.792 -16.632 1.137 1.00 35.53 191 LYS A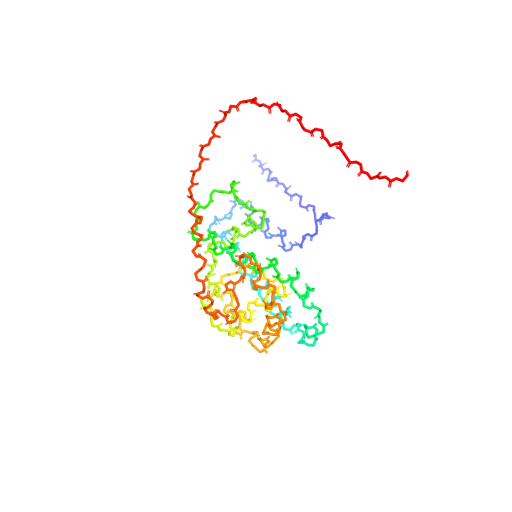 N 1
ATOM 1530 C CA . LYS A 1 191 ? 29.119 -16.183 1.519 1.00 35.53 191 LYS A CA 1
ATOM 1531 C C . LYS A 1 191 ? 28.917 -15.421 2.809 1.00 35.53 191 LYS A C 1
ATOM 1533 O O . LYS A 1 191 ? 28.680 -14.215 2.788 1.00 35.53 191 LYS A O 1
ATOM 1538 N N . ARG A 1 192 ? 28.982 -16.176 3.910 1.00 44.31 192 ARG A N 1
ATOM 1539 C CA . ARG A 1 192 ? 29.387 -15.707 5.235 1.00 44.31 192 ARG A CA 1
ATOM 1540 C C . ARG A 1 192 ? 30.174 -14.398 5.106 1.00 44.31 192 ARG A C 1
ATOM 1542 O O . ARG A 1 192 ? 31.357 -14.410 4.780 1.00 44.31 192 ARG A O 1
ATOM 1549 N N . ARG A 1 193 ? 29.523 -13.266 5.372 1.00 41.44 193 ARG A N 1
ATOM 1550 C CA . ARG A 1 193 ? 30.218 -12.162 6.028 1.00 41.44 193 ARG A CA 1
ATOM 1551 C C . ARG A 1 193 ? 30.233 -12.541 7.498 1.00 41.44 193 ARG A C 1
ATOM 1553 O O . ARG A 1 193 ? 29.379 -12.122 8.268 1.00 41.44 193 ARG A O 1
ATOM 1560 N N . GLU A 1 194 ? 31.170 -13.428 7.828 1.00 37.69 194 GLU A N 1
ATOM 1561 C CA . GLU A 1 194 ? 31.815 -13.413 9.134 1.00 37.69 194 GLU A CA 1
ATOM 1562 C C . GLU A 1 194 ? 32.320 -11.980 9.317 1.00 37.69 194 GLU A C 1
ATOM 1564 O O . GLU A 1 194 ? 33.188 -11.486 8.602 1.00 37.69 194 GLU A O 1
ATOM 1569 N N . GLY A 1 195 ? 31.590 -11.270 10.152 1.00 35.44 195 GLY A N 1
ATOM 1570 C CA . GLY A 1 195 ? 31.634 -9.837 10.355 1.00 35.44 195 GLY A CA 1
ATOM 1571 C C . GLY A 1 195 ? 30.604 -9.550 11.428 1.00 35.44 195 GLY A C 1
ATOM 1572 O O 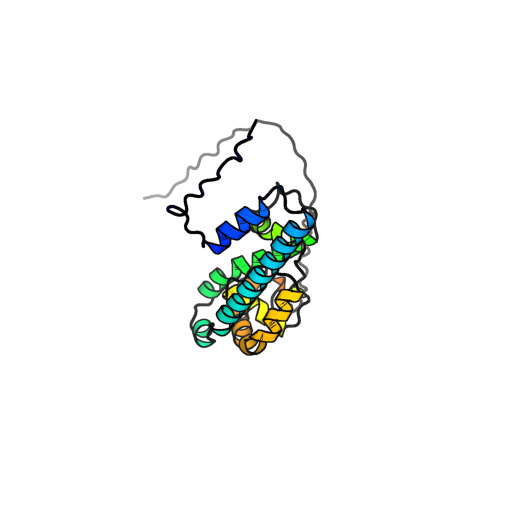. GLY A 1 195 ? 29.654 -8.804 11.211 1.00 35.44 195 GLY A O 1
ATOM 1573 N N . GLU A 1 196 ? 30.746 -10.270 12.543 1.00 41.44 196 GLU A N 1
ATOM 1574 C CA . GLU A 1 196 ? 30.209 -9.869 13.829 1.00 41.44 196 GLU A CA 1
ATOM 1575 C C . GLU A 1 196 ? 30.610 -8.408 14.062 1.00 41.44 196 GLU A C 1
ATOM 1577 O O . GLU A 1 196 ? 31.711 -8.115 14.510 1.00 41.44 196 GLU A O 1
ATOM 1582 N N . GLU A 1 197 ? 29.719 -7.470 13.772 1.00 37.06 197 GLU A N 1
ATOM 1583 C CA . GLU A 1 197 ? 29.588 -6.322 14.655 1.00 37.06 197 GLU A CA 1
ATOM 1584 C C . GLU A 1 197 ? 28.440 -6.658 15.588 1.00 37.06 197 GLU A C 1
ATOM 1586 O O . GLU A 1 197 ? 27.262 -6.391 15.331 1.00 37.06 197 GLU A O 1
ATOM 1591 N N . MET A 1 198 ? 28.822 -7.323 16.679 1.00 31.14 198 MET A N 1
ATOM 1592 C CA . MET A 1 198 ? 28.078 -7.253 17.919 1.00 31.14 198 MET A CA 1
ATOM 1593 C C . MET A 1 198 ? 27.660 -5.795 18.132 1.00 31.14 198 MET A C 1
ATOM 1595 O O . MET A 1 198 ? 28.490 -4.886 18.094 1.00 31.14 198 MET A O 1
ATOM 1599 N N . CYS A 1 199 ? 26.381 -5.562 18.419 1.00 34.75 199 CYS A N 1
ATOM 1600 C CA . CYS A 1 199 ? 25.996 -4.374 19.166 1.00 34.75 199 CYS A CA 1
ATOM 1601 C C . CYS A 1 199 ? 26.572 -4.498 20.586 1.00 34.75 199 CYS A C 1
ATOM 1603 O O . CYS A 1 199 ? 25.846 -4.779 21.535 1.00 34.75 199 CYS A O 1
ATOM 1605 N N . THR A 1 200 ? 27.885 -4.327 20.733 1.00 29.78 200 THR A N 1
ATOM 1606 C CA . THR A 1 200 ? 28.521 -4.067 22.018 1.00 29.78 200 THR A CA 1
ATOM 1607 C C . THR A 1 200 ? 28.478 -2.573 22.273 1.00 29.78 200 THR A C 1
ATOM 1609 O O . THR A 1 200 ? 29.094 -1.769 21.575 1.00 29.78 200 THR A O 1
ATOM 1612 N N . VAL A 1 201 ? 27.692 -2.249 23.292 1.00 41.62 201 VAL A N 1
ATOM 1613 C CA . VAL A 1 201 ? 27.767 -1.058 24.130 1.00 41.62 201 VAL A CA 1
ATOM 1614 C C . VAL A 1 201 ? 29.225 -0.629 24.318 1.00 41.62 201 VAL A C 1
ATOM 1616 O O . VAL A 1 201 ? 30.050 -1.426 24.751 1.00 41.62 201 VAL A O 1
ATOM 1619 N N . ASN A 1 202 ? 29.520 0.638 24.047 1.00 34.56 202 ASN A N 1
ATOM 1620 C CA . ASN A 1 202 ? 30.591 1.343 24.736 1.00 34.56 202 ASN A CA 1
ATOM 1621 C C . ASN A 1 202 ? 30.005 2.655 25.247 1.00 34.56 202 ASN A C 1
ATOM 1623 O O . ASN A 1 202 ? 29.902 3.645 24.524 1.00 34.56 202 ASN A O 1
ATOM 1627 N N . GLU A 1 203 ? 29.590 2.618 26.509 1.00 43.28 203 GLU A N 1
ATOM 1628 C CA . GLU A 1 203 ? 29.599 3.791 27.367 1.00 43.28 203 GLU A CA 1
ATOM 1629 C C . GLU A 1 203 ? 31.026 4.344 27.379 1.00 43.28 203 GLU A C 1
ATOM 1631 O O . GLU A 1 203 ? 31.959 3.645 27.774 1.00 43.28 203 GLU A O 1
ATOM 1636 N N . LYS A 1 204 ? 31.204 5.590 26.944 1.00 34.50 204 LYS A N 1
ATOM 1637 C CA . LYS A 1 204 ? 32.269 6.452 27.457 1.00 34.50 204 LYS A CA 1
ATOM 1638 C C . LYS A 1 204 ? 31.718 7.860 27.605 1.00 34.50 204 LYS A C 1
ATOM 1640 O O . LYS A 1 204 ? 31.639 8.618 26.642 1.00 34.50 204 LYS A O 1
ATOM 1645 N N . GLU A 1 205 ? 31.305 8.149 28.833 1.00 33.91 205 GLU A N 1
ATOM 1646 C CA . GLU A 1 205 ? 31.331 9.494 29.388 1.00 33.91 205 GLU A CA 1
ATOM 1647 C C . GLU A 1 205 ? 32.764 10.052 29.361 1.00 33.91 205 GLU A C 1
ATOM 1649 O O . GLU A 1 205 ? 33.736 9.336 29.604 1.00 33.91 205 GLU A O 1
ATOM 1654 N N . ASP A 1 206 ? 32.820 11.337 29.022 1.00 35.38 206 ASP A N 1
ATOM 1655 C CA . ASP A 1 206 ? 33.770 12.386 29.395 1.00 35.38 206 ASP A CA 1
ATOM 1656 C C . ASP A 1 206 ? 35.264 12.076 29.616 1.00 35.38 206 ASP A C 1
ATOM 1658 O O . ASP A 1 206 ? 35.689 11.402 30.552 1.00 35.38 206 ASP A O 1
ATOM 1662 N N . SER A 1 207 ? 36.103 12.755 28.832 1.00 35.44 207 SER A N 1
ATOM 1663 C CA . SER A 1 207 ? 37.200 13.583 29.361 1.00 35.44 207 SER A CA 1
ATOM 1664 C C . SER A 1 207 ? 37.873 14.360 28.228 1.00 35.44 207 SER A C 1
ATOM 1666 O O . SER A 1 207 ? 38.120 13.842 27.140 1.00 35.44 207 SER A O 1
ATOM 1668 N N . GLY A 1 208 ? 38.097 15.647 28.487 1.00 30.47 208 GLY A N 1
ATOM 1669 C CA . GLY A 1 208 ? 38.645 16.613 27.547 1.00 30.47 208 GLY A CA 1
ATOM 1670 C C . GLY A 1 208 ? 40.114 16.415 27.166 1.00 30.47 208 GLY A C 1
ATOM 1671 O O . GLY A 1 208 ? 40.789 15.479 27.576 1.00 30.47 208 GLY A O 1
ATOM 1672 N N . ASP A 1 209 ? 40.578 17.397 26.393 1.00 35.25 209 ASP A N 1
ATOM 1673 C CA . ASP A 1 209 ? 41.958 17.645 25.976 1.00 35.25 209 ASP A CA 1
ATOM 1674 C C . ASP A 1 209 ? 42.629 16.616 25.053 1.00 35.25 209 ASP A C 1
ATOM 1676 O O . ASP A 1 209 ? 43.228 15.632 25.470 1.00 35.25 209 ASP A O 1
ATOM 1680 N N . CYS A 1 210 ? 42.697 16.976 23.766 1.00 33.44 210 CYS A N 1
ATOM 1681 C CA . CYS A 1 210 ? 43.990 17.278 23.145 1.00 33.44 210 CYS A CA 1
ATOM 1682 C C . CYS A 1 210 ? 43.810 17.966 21.782 1.00 33.44 210 CYS A C 1
ATOM 1684 O O . CYS A 1 210 ? 43.481 17.345 20.772 1.00 33.44 210 CYS A O 1
ATOM 1686 N N . ARG A 1 211 ? 44.128 19.266 21.738 1.00 37.06 211 ARG A N 1
ATOM 1687 C CA . ARG A 1 211 ? 44.636 19.927 20.526 1.00 37.06 211 ARG A CA 1
ATOM 1688 C C . ARG A 1 211 ? 45.905 19.206 20.074 1.00 37.06 211 ARG A C 1
ATOM 1690 O O . ARG A 1 211 ? 46.828 19.089 20.874 1.00 37.06 211 ARG A O 1
ATOM 1697 N N . LYS A 1 212 ? 46.027 18.905 18.779 1.00 39.22 212 LYS A N 1
ATOM 1698 C CA . LYS A 1 212 ? 47.293 19.063 18.047 1.00 39.22 212 LYS A CA 1
ATOM 1699 C C . LYS A 1 212 ? 47.056 19.159 16.541 1.00 39.22 212 LYS A C 1
ATOM 1701 O O . LYS A 1 212 ? 46.436 18.305 15.922 1.00 39.22 212 LYS A O 1
ATOM 1706 N N . TYR A 1 213 ? 47.552 20.272 16.014 1.00 33.69 213 TYR A N 1
ATOM 1707 C CA . TYR A 1 213 ? 47.753 20.599 14.610 1.00 33.69 213 TYR A CA 1
ATOM 1708 C C . TYR A 1 213 ? 48.505 19.491 13.862 1.00 33.69 213 TYR A C 1
ATOM 1710 O O . TYR A 1 213 ? 49.505 18.995 14.376 1.00 33.69 213 TYR A O 1
ATOM 1718 N N . CYS A 1 214 ? 48.138 19.257 12.599 1.00 32.44 214 CYS A N 1
ATOM 1719 C CA . CYS A 1 214 ? 49.089 18.854 11.563 1.00 32.44 214 CYS A CA 1
ATOM 1720 C C . CYS A 1 214 ? 48.873 19.720 10.315 1.00 32.44 214 CYS A C 1
ATOM 1722 O O . CYS A 1 214 ? 47.828 19.699 9.670 1.00 32.44 214 CYS A O 1
ATOM 1724 N N . SER A 1 215 ? 49.896 20.521 10.044 1.00 35.19 215 SER A N 1
ATOM 1725 C CA . SER A 1 215 ? 50.122 21.376 8.887 1.00 35.19 215 SER A CA 1
ATOM 1726 C C . SER A 1 215 ? 50.187 20.584 7.581 1.00 35.19 215 SER A C 1
ATOM 1728 O O . SER A 1 215 ? 50.994 19.664 7.458 1.00 35.19 215 SER A O 1
ATOM 1730 N N . PHE A 1 216 ? 49.414 21.007 6.581 1.00 35.22 216 PHE A N 1
ATOM 1731 C CA . PHE A 1 216 ? 49.639 20.637 5.186 1.00 35.22 216 PHE A CA 1
ATOM 1732 C C . PHE A 1 216 ? 50.674 21.594 4.572 1.00 35.22 216 PHE A C 1
ATOM 1734 O O . PHE A 1 216 ? 50.419 22.788 4.404 1.00 35.22 216 PHE A O 1
ATOM 1741 N N . HIS A 1 217 ? 51.851 21.064 4.243 1.00 35.50 217 HIS A N 1
ATOM 1742 C CA . HIS A 1 217 ? 52.819 21.667 3.327 1.00 35.50 217 HIS A CA 1
ATOM 1743 C C . HIS A 1 217 ? 53.463 20.555 2.496 1.00 35.50 217 HIS A C 1
ATOM 1745 O O . HIS A 1 217 ? 54.216 19.751 3.033 1.00 35.50 217 HIS A O 1
ATOM 1751 N N . ALA A 1 218 ? 53.133 20.520 1.205 1.00 35.06 218 ALA A N 1
ATOM 1752 C CA . ALA A 1 218 ? 53.978 20.095 0.082 1.00 35.06 218 ALA A CA 1
ATOM 1753 C C . ALA A 1 218 ? 53.121 20.224 -1.192 1.00 35.06 218 ALA A C 1
ATOM 1755 O O . ALA A 1 218 ? 52.116 19.540 -1.342 1.00 35.06 218 ALA A O 1
ATOM 1756 N N . MET A 1 219 ? 53.333 21.287 -1.966 1.00 35.88 219 MET A N 1
ATOM 1757 C CA . MET A 1 219 ? 54.225 21.324 -3.135 1.00 35.88 219 MET A CA 1
ATOM 1758 C C . MET A 1 219 ? 53.607 20.681 -4.382 1.00 35.88 219 MET A C 1
ATOM 1760 O O . MET A 1 219 ? 53.712 19.477 -4.585 1.00 35.88 219 MET A O 1
ATOM 1764 N N . TYR A 1 220 ? 53.083 21.529 -5.268 1.00 44.72 220 TYR A N 1
ATOM 1765 C CA . TYR A 1 220 ? 53.216 21.319 -6.707 1.00 44.72 220 TYR A CA 1
ATOM 1766 C C . TYR A 1 220 ? 53.976 22.507 -7.294 1.00 44.72 220 TYR A C 1
ATOM 1768 O O . TYR A 1 220 ? 53.697 23.658 -6.965 1.00 44.72 220 TYR A O 1
ATOM 1776 N N . LYS A 1 221 ? 54.999 22.164 -8.078 1.00 39.19 221 LYS A N 1
ATOM 1777 C CA . LYS A 1 221 ? 55.846 23.055 -8.865 1.00 39.19 221 LYS A CA 1
ATOM 1778 C C . LYS A 1 221 ? 55.071 23.560 -10.080 1.00 39.19 221 LYS A C 1
ATOM 1780 O O . LYS A 1 221 ? 54.446 22.737 -10.742 1.00 39.19 221 LYS A O 1
ATOM 1785 N N . GLU A 1 222 ? 55.233 24.840 -10.387 1.00 32.16 222 GLU A N 1
ATOM 1786 C CA . GLU A 1 222 ? 55.617 25.379 -11.702 1.00 32.16 222 GLU A CA 1
ATOM 1787 C C . GLU A 1 222 ? 56.248 26.760 -11.498 1.00 32.16 222 GLU A C 1
ATOM 1789 O O . GLU A 1 222 ? 55.737 27.519 -10.641 1.00 32.16 222 GLU A O 1
#